Protein AF-A0A9Q8USK1-F1 (afdb_monomer_lite)

Radius of gyration: 19.92 Å; chains: 1; bounding box: 50×36×54 Å

Organism: Passalora fulva (NCBI:txid5499)

pLDDT: mean 85.97, std 14.56, range [31.08, 97.69]

Secondary structure (DSSP, 8-state):
-HHHHHHHHHTT-HHHHHHHTTSPP-GGGS-TTSS-TTHHHHHHHHHHHHHHHHHTTTS--HHHHHHHHHHHHHHHHS-TTSGGGG---HHHHHHHHHHHTTS--TTS-HHHHHHHHHHHHHHHHH-GGGTTHHHHHHHHHHHTT-SS----HHHHHHHHHHHHTTPPPPSSHHHHHHHHHHHHHHHHHHHHTT-HHHHHHHHHHHHHHHSSPPPPGGGS-SS--

Sequence (225 aa):
MSALCYFAIAEDLEDFILKWMTVEIDASSAASNERQPHQWRGALLRELMIAQAFHAGGRSLDIALNTLFRASDLREQSSSSSSARHLSLFPAVVQLSNLLKTGNWFRTDPRLFERLQSMNISEMEKRKEQKGLDAAWSIASLALYHPKQPDAKLAVKYLQERERQRGSAPSAKLARNAYKTFLLRTRAVAATNNEHENAAWVIQEYERLFGESIPPRNRLAIAVR

Structure (mmCIF, N/CA/C/O backbone):
data_AF-A0A9Q8USK1-F1
#
_entry.id   AF-A0A9Q8USK1-F1
#
loop_
_atom_site.group_PDB
_atom_site.id
_atom_site.type_symbol
_atom_site.label_atom_id
_atom_site.label_alt_id
_atom_site.label_comp_id
_atom_site.label_asym_id
_atom_site.label_entity_id
_atom_site.label_seq_id
_atom_site.pdbx_PDB_ins_code
_atom_site.Cartn_x
_atom_site.Cartn_y
_atom_site.Cartn_z
_atom_site.occupancy
_atom_site.B_iso_or_equiv
_atom_site.auth_seq_id
_atom_site.auth_comp_id
_atom_site.auth_asym_id
_atom_site.auth_atom_id
_atom_site.pdbx_PDB_model_num
ATOM 1 N N . MET A 1 1 ? -0.315 2.084 -22.524 1.00 62.69 1 MET A N 1
ATOM 2 C CA . MET A 1 1 ? 0.791 1.382 -21.833 1.00 62.69 1 MET A CA 1
ATOM 3 C C . MET A 1 1 ? 0.315 0.146 -21.078 1.00 62.69 1 MET A C 1
ATOM 5 O O . MET A 1 1 ? 0.950 -0.881 -21.232 1.00 62.69 1 MET A O 1
ATOM 9 N N . SER A 1 2 ? -0.808 0.178 -20.353 1.00 76.06 2 SER A N 1
ATOM 10 C CA . SER A 1 2 ? -1.278 -0.974 -19.558 1.00 76.06 2 SER A CA 1
ATOM 11 C C . SER A 1 2 ? -1.480 -2.263 -20.375 1.00 76.06 2 SER A C 1
ATOM 13 O O . SER A 1 2 ? -1.064 -3.327 -19.932 1.00 76.06 2 SER A O 1
ATOM 15 N N . ALA A 1 3 ? -2.018 -2.172 -21.600 1.00 86.50 3 ALA A N 1
ATOM 16 C CA . ALA A 1 3 ? -2.139 -3.326 -22.503 1.00 86.50 3 ALA A CA 1
ATOM 17 C C . ALA A 1 3 ? -0.773 -3.907 -22.918 1.00 86.50 3 ALA A C 1
ATOM 19 O O . ALA A 1 3 ? -0.609 -5.119 -22.934 1.00 86.50 3 ALA A O 1
ATOM 20 N N . LEU A 1 4 ? 0.223 -3.053 -23.185 1.00 88.50 4 LEU A N 1
ATOM 21 C CA . LEU A 1 4 ? 1.584 -3.486 -23.523 1.00 88.50 4 LEU A CA 1
ATOM 22 C C . LEU A 1 4 ? 2.230 -4.243 -22.357 1.00 88.50 4 LEU A C 1
ATOM 24 O O . LEU A 1 4 ? 2.788 -5.311 -22.568 1.00 88.50 4 LEU A O 1
ATOM 28 N N . CYS A 1 5 ? 2.124 -3.719 -21.131 1.00 91.12 5 CYS A N 1
ATOM 29 C CA . CYS A 1 5 ? 2.632 -4.405 -19.941 1.00 91.12 5 CYS A CA 1
ATOM 30 C C . CYS A 1 5 ? 1.918 -5.738 -19.705 1.00 91.12 5 CYS A C 1
ATOM 32 O O . CYS A 1 5 ? 2.566 -6.714 -19.351 1.00 91.12 5 CYS A O 1
ATOM 34 N N . TYR A 1 6 ? 0.602 -5.788 -19.930 1.00 91.56 6 TYR A N 1
ATOM 35 C CA . TYR A 1 6 ? -0.167 -7.023 -19.809 1.00 91.56 6 TYR A CA 1
ATOM 36 C C . TYR A 1 6 ? 0.293 -8.089 -20.810 1.00 91.56 6 TYR A C 1
ATOM 38 O O . TYR A 1 6 ? 0.574 -9.210 -20.398 1.00 91.56 6 TYR A O 1
ATOM 46 N N . PHE A 1 7 ? 0.432 -7.740 -22.094 1.00 92.69 7 PHE A N 1
ATOM 47 C CA . PHE A 1 7 ? 0.955 -8.670 -23.100 1.00 92.69 7 PHE A CA 1
ATOM 48 C C . PHE A 1 7 ? 2.391 -9.085 -22.796 1.00 92.69 7 PHE A C 1
ATOM 50 O O . PHE A 1 7 ? 2.708 -10.260 -22.872 1.00 92.69 7 PHE A O 1
ATOM 57 N N . ALA A 1 8 ? 3.249 -8.156 -22.376 1.00 92.50 8 ALA A N 1
ATOM 58 C CA . ALA A 1 8 ? 4.615 -8.503 -22.015 1.00 92.50 8 ALA A CA 1
ATOM 59 C C . ALA A 1 8 ? 4.689 -9.486 -20.840 1.00 92.50 8 ALA A C 1
ATOM 61 O O . ALA A 1 8 ? 5.559 -10.339 -20.841 1.00 92.50 8 ALA A O 1
ATOM 62 N N . ILE A 1 9 ? 3.787 -9.405 -19.859 1.00 93.12 9 ILE A N 1
ATOM 63 C CA . ILE A 1 9 ? 3.712 -10.415 -18.792 1.00 93.12 9 ILE A CA 1
ATOM 64 C C . ILE A 1 9 ? 3.193 -11.744 -19.342 1.00 93.12 9 ILE A C 1
ATOM 66 O O . ILE A 1 9 ? 3.735 -12.784 -18.998 1.00 93.12 9 ILE A O 1
ATOM 70 N N . ALA A 1 10 ? 2.166 -11.716 -20.194 1.00 92.19 10 ALA A N 1
ATOM 71 C CA . ALA A 1 10 ? 1.600 -12.927 -20.789 1.00 92.19 10 ALA A CA 1
ATOM 72 C C . ALA A 1 10 ? 2.598 -13.689 -21.685 1.00 92.19 10 ALA A C 1
ATOM 74 O O . ALA A 1 10 ? 2.473 -14.899 -21.823 1.00 92.19 10 ALA A O 1
ATOM 75 N N . GLU A 1 11 ? 3.571 -12.982 -22.261 1.00 94.38 11 GLU A N 1
ATOM 76 C CA . GLU A 1 11 ? 4.618 -13.515 -23.143 1.00 94.38 11 GLU A CA 1
ATOM 77 C C . GLU A 1 11 ? 5.983 -13.677 -22.430 1.00 94.38 11 GLU A C 1
ATOM 79 O O . GLU A 1 11 ? 7.008 -13.823 -23.093 1.00 94.38 11 GLU A O 1
ATOM 84 N N . ASP A 1 12 ? 6.038 -13.591 -21.093 1.00 92.88 12 ASP A N 1
ATOM 85 C CA . ASP A 1 12 ? 7.273 -13.700 -20.288 1.00 92.88 12 ASP A CA 1
ATOM 86 C C . ASP A 1 12 ? 8.388 -12.683 -20.656 1.00 92.88 12 ASP A C 1
ATOM 88 O O . ASP A 1 12 ? 9.586 -12.904 -20.465 1.00 92.88 12 ASP A O 1
ATOM 92 N N . LEU A 1 13 ? 8.000 -11.501 -21.143 1.00 93.75 13 LEU A N 1
ATOM 93 C CA . LEU A 1 13 ? 8.868 -10.382 -21.539 1.00 93.75 13 LEU A CA 1
ATOM 94 C C . LEU A 1 13 ? 9.038 -9.308 -20.444 1.00 93.75 13 LEU A C 1
ATOM 96 O O . LEU A 1 13 ? 9.489 -8.193 -20.722 1.00 93.75 13 LEU A O 1
ATOM 100 N N . GLU A 1 14 ? 8.701 -9.601 -19.187 1.00 91.69 14 GLU A N 1
ATOM 101 C CA . GLU A 1 14 ? 8.871 -8.665 -18.061 1.00 91.69 14 GLU A CA 1
ATOM 102 C C . GLU A 1 14 ? 10.320 -8.168 -17.937 1.00 91.69 14 GLU A C 1
ATOM 104 O O . GLU A 1 14 ? 10.577 -6.968 -17.806 1.00 91.69 14 GLU A O 1
ATOM 109 N N . ASP A 1 15 ? 11.278 -9.088 -18.034 1.00 90.12 15 ASP A N 1
ATOM 110 C CA . ASP A 1 15 ? 12.705 -8.786 -17.933 1.00 90.12 15 ASP A CA 1
ATOM 111 C C . ASP A 1 15 ? 13.175 -7.851 -19.044 1.00 90.12 15 ASP A C 1
ATOM 113 O O . ASP A 1 15 ? 14.055 -7.012 -18.830 1.00 90.12 15 ASP A O 1
ATOM 117 N N . PHE A 1 16 ? 12.572 -7.967 -20.228 1.00 90.75 16 PHE A N 1
ATOM 118 C CA . PHE A 1 16 ? 12.827 -7.052 -21.330 1.00 90.75 16 PHE A CA 1
ATOM 119 C C . PHE A 1 16 ? 12.342 -5.640 -20.988 1.00 90.75 16 PHE A C 1
ATOM 121 O O . PHE A 1 16 ? 13.091 -4.683 -21.178 1.00 90.75 16 PHE A O 1
ATOM 128 N N . ILE A 1 17 ? 11.146 -5.495 -20.403 1.00 91.06 17 ILE A N 1
ATOM 129 C CA . ILE A 1 17 ? 10.633 -4.193 -19.947 1.00 91.06 17 ILE A CA 1
ATOM 130 C C . ILE A 1 17 ? 11.539 -3.585 -18.869 1.00 91.06 17 ILE A C 1
ATOM 132 O O . ILE A 1 17 ? 11.860 -2.396 -18.942 1.00 91.06 17 ILE A O 1
ATOM 136 N N . LEU A 1 18 ? 11.979 -4.381 -17.888 1.00 89.88 18 LEU A N 1
ATOM 137 C CA . LEU A 1 18 ? 12.894 -3.913 -16.840 1.00 89.88 18 LEU A CA 1
ATOM 138 C C . LEU A 1 18 ? 14.211 -3.391 -17.424 1.00 89.88 18 LEU A C 1
ATOM 140 O O . LEU A 1 18 ? 14.634 -2.288 -17.082 1.00 89.88 18 LEU A O 1
ATOM 144 N N . LYS A 1 19 ? 14.827 -4.145 -18.343 1.00 87.25 19 LYS A N 1
ATOM 145 C CA . LYS A 1 19 ? 16.048 -3.723 -19.050 1.00 87.25 19 LYS A CA 1
ATOM 146 C C . LYS A 1 19 ? 15.807 -2.484 -19.906 1.00 87.25 19 LYS A C 1
ATOM 148 O O . LYS A 1 19 ? 16.643 -1.590 -19.960 1.00 87.25 19 LYS A O 1
ATOM 153 N N . TRP A 1 20 ? 14.652 -2.383 -20.555 1.00 85.62 20 TRP A N 1
ATOM 154 C CA . TRP A 1 20 ? 14.334 -1.225 -21.384 1.00 85.62 20 TRP A CA 1
ATOM 155 C C . TRP A 1 20 ? 14.235 0.070 -20.565 1.00 85.62 20 TRP A C 1
ATOM 157 O O . TRP A 1 20 ? 14.667 1.128 -21.020 1.00 85.62 20 TRP A O 1
ATOM 167 N N . MET A 1 21 ? 13.778 -0.008 -19.310 1.00 85.94 21 MET A N 1
ATOM 168 C CA . MET A 1 21 ? 13.780 1.142 -18.396 1.00 85.94 21 MET A CA 1
ATOM 169 C C . MET A 1 21 ? 15.187 1.636 -18.030 1.00 85.94 21 MET A C 1
ATOM 171 O O . MET A 1 21 ? 15.322 2.788 -17.614 1.00 85.94 21 MET A O 1
ATOM 175 N N . THR A 1 22 ? 16.236 0.829 -18.205 1.00 82.38 22 THR A N 1
ATOM 176 C CA . THR A 1 22 ? 17.622 1.238 -17.926 1.00 82.38 22 THR A CA 1
ATOM 177 C C . THR A 1 22 ? 18.348 1.806 -19.144 1.00 82.38 22 THR A C 1
ATOM 179 O O . THR A 1 22 ? 19.424 2.374 -18.982 1.00 82.38 22 THR A O 1
ATOM 182 N N . VAL A 1 23 ? 17.775 1.689 -20.348 1.00 82.19 23 VAL A N 1
ATOM 183 C CA . VAL A 1 23 ? 18.388 2.181 -21.593 1.00 82.19 23 VAL A CA 1
ATOM 184 C C . VAL A 1 23 ? 18.521 3.702 -21.557 1.00 82.19 23 VAL A C 1
ATOM 186 O O . VAL A 1 23 ? 17.589 4.408 -21.160 1.00 82.19 23 VAL A O 1
ATOM 189 N N . GLU A 1 24 ? 19.681 4.212 -21.968 1.00 75.44 24 GLU A N 1
ATOM 190 C CA . GLU A 1 24 ? 19.911 5.645 -22.134 1.00 75.44 24 GLU A CA 1
ATOM 191 C C . GLU A 1 24 ? 19.195 6.143 -23.388 1.00 75.44 24 GLU A C 1
ATOM 193 O O . GLU A 1 24 ? 19.310 5.557 -24.461 1.00 75.44 24 GLU A O 1
ATOM 198 N N . ILE A 1 25 ? 18.413 7.211 -23.236 1.00 71.25 25 ILE A N 1
ATOM 199 C CA . ILE A 1 25 ? 17.792 7.889 -24.373 1.00 71.25 25 ILE A CA 1
ATOM 200 C C . ILE A 1 25 ? 18.627 9.132 -24.618 1.00 71.25 25 ILE A C 1
ATOM 202 O O . ILE A 1 25 ? 18.777 9.949 -23.708 1.00 71.25 25 ILE A O 1
ATOM 206 N N . ASP A 1 26 ? 19.161 9.258 -25.829 1.00 66.31 26 ASP A N 1
ATOM 207 C CA . ASP A 1 26 ? 19.914 10.435 -26.230 1.00 66.31 26 ASP A CA 1
ATOM 208 C C . ASP A 1 26 ? 18.995 11.668 -26.238 1.00 66.31 26 ASP A C 1
ATOM 210 O O . ASP A 1 26 ? 18.153 11.863 -27.121 1.00 66.31 26 ASP A O 1
ATOM 214 N N . ALA A 1 27 ? 19.146 12.490 -25.199 1.00 59.69 27 ALA A N 1
ATOM 215 C CA . ALA A 1 27 ? 18.362 13.697 -24.986 1.00 59.69 27 ALA A CA 1
ATOM 216 C C . ALA A 1 27 ? 18.714 14.820 -25.975 1.00 59.69 27 ALA A C 1
ATOM 218 O O . ALA A 1 27 ? 18.005 15.823 -26.008 1.00 59.69 27 ALA A O 1
ATOM 219 N N . SER A 1 28 ? 19.752 14.657 -26.809 1.00 58.56 28 SER A N 1
ATOM 220 C CA . SER A 1 28 ? 20.096 15.621 -27.864 1.00 58.56 28 SER A CA 1
ATOM 221 C C . SER A 1 28 ? 19.002 15.770 -28.934 1.00 58.56 28 SER A C 1
ATOM 223 O O . SER A 1 28 ? 18.964 16.774 -29.641 1.00 58.56 28 SER A O 1
ATOM 225 N N . SER A 1 29 ? 18.070 14.812 -29.007 1.00 54.28 29 SER A N 1
ATOM 226 C CA . SER A 1 29 ? 16.915 14.818 -29.915 1.00 54.28 29 SER A CA 1
ATOM 227 C C . SER A 1 29 ? 15.608 15.337 -29.288 1.00 54.28 29 SER A C 1
ATOM 229 O O . SER A 1 29 ? 14.636 15.575 -30.008 1.00 54.28 29 SER A O 1
ATOM 231 N N . ALA A 1 30 ? 15.561 15.541 -27.965 1.00 56.34 30 ALA A N 1
ATOM 232 C CA . ALA A 1 30 ? 14.357 15.975 -27.261 1.00 56.34 30 ALA A CA 1
ATOM 233 C C . ALA A 1 30 ? 14.281 17.509 -27.231 1.00 56.34 30 ALA A C 1
ATOM 235 O O . ALA A 1 30 ? 15.014 18.179 -26.502 1.00 56.34 30 ALA A O 1
ATOM 236 N N . ALA A 1 31 ? 13.393 18.072 -28.053 1.00 52.41 31 ALA A N 1
ATOM 237 C CA . ALA A 1 31 ? 13.140 19.506 -28.120 1.00 52.41 31 ALA A CA 1
ATOM 238 C C . ALA A 1 31 ? 12.842 20.103 -26.728 1.00 52.41 31 ALA A C 1
ATOM 240 O O . ALA A 1 31 ? 12.169 19.504 -25.888 1.00 52.41 31 ALA A O 1
ATOM 241 N N . SER A 1 32 ? 13.339 21.320 -26.515 1.00 52.12 32 SER A N 1
ATOM 242 C CA . SER A 1 32 ? 13.565 22.042 -25.251 1.00 52.12 32 SER A CA 1
ATOM 243 C C . SER A 1 32 ? 12.371 22.300 -24.310 1.00 52.12 32 SER A C 1
ATOM 245 O O . SER A 1 32 ? 12.526 23.050 -23.350 1.00 52.12 32 SER A O 1
ATOM 247 N N . ASN A 1 33 ? 11.203 21.685 -24.518 1.00 50.72 33 ASN A N 1
ATOM 248 C CA . ASN A 1 33 ? 9.991 21.923 -23.722 1.00 50.72 33 ASN A CA 1
ATOM 249 C C . ASN A 1 33 ? 9.385 20.674 -23.060 1.00 50.72 33 ASN A C 1
ATOM 251 O O . ASN A 1 33 ? 8.368 20.786 -22.369 1.00 50.72 33 ASN A O 1
ATOM 255 N N . GLU A 1 34 ? 9.972 19.487 -23.224 1.00 53.31 34 GLU A N 1
ATOM 256 C CA . GLU A 1 34 ? 9.402 18.276 -22.631 1.00 53.31 34 GLU A CA 1
ATOM 257 C C . GLU A 1 34 ? 9.858 18.062 -21.183 1.00 53.31 34 GLU A C 1
ATOM 259 O O . GLU A 1 34 ? 11.044 18.053 -20.847 1.00 53.31 34 GLU A O 1
ATOM 264 N N . ARG A 1 35 ? 8.866 17.882 -20.299 1.00 54.59 35 ARG A N 1
ATOM 265 C CA . ARG A 1 35 ? 9.035 17.410 -18.918 1.00 54.59 35 ARG A CA 1
ATOM 266 C C . ARG A 1 35 ? 10.054 1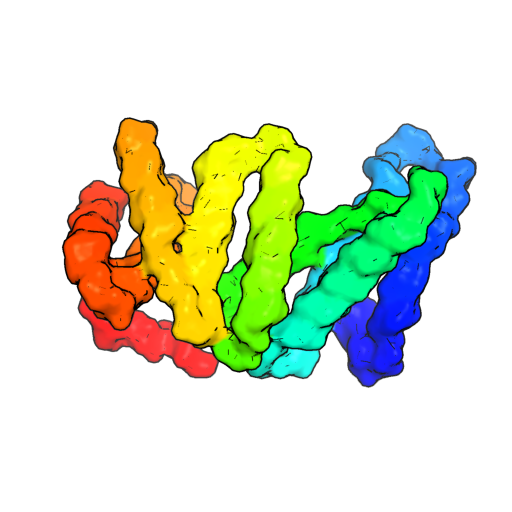6.271 -18.905 1.00 54.59 35 ARG A C 1
ATOM 268 O O . ARG A 1 35 ? 9.889 15.333 -19.671 1.00 54.59 35 ARG A O 1
ATOM 275 N N . GLN A 1 36 ? 11.061 16.377 -18.033 1.00 60.34 36 GLN A N 1
ATOM 276 C CA . GLN A 1 36 ? 12.231 15.492 -17.916 1.00 60.34 36 GLN A CA 1
ATOM 277 C C . GLN A 1 36 ? 12.106 14.143 -18.667 1.00 60.34 36 GLN A C 1
ATOM 279 O O . GLN A 1 36 ? 11.233 13.347 -18.298 1.00 60.34 36 GLN A O 1
ATOM 284 N N . PRO A 1 37 ? 13.017 13.814 -19.607 1.00 61.53 37 PRO A N 1
ATOM 285 C CA . PRO A 1 37 ? 12.918 12.673 -20.540 1.00 61.53 37 PRO A CA 1
ATOM 286 C C . PRO A 1 37 ? 12.873 11.280 -19.878 1.00 61.53 37 PRO A C 1
ATOM 288 O O . PRO A 1 37 ? 12.821 10.244 -20.545 1.00 61.53 37 PRO A O 1
ATOM 291 N N . HIS A 1 38 ? 12.871 11.226 -18.546 1.00 72.44 38 HIS A N 1
ATOM 292 C CA . HIS A 1 38 ? 12.868 10.013 -17.746 1.00 72.44 38 HIS A CA 1
ATOM 293 C C . HIS A 1 38 ? 11.580 9.772 -16.941 1.00 72.44 38 HIS A C 1
ATOM 295 O O . HIS A 1 38 ? 11.442 8.696 -16.359 1.00 72.44 38 HIS A O 1
ATOM 301 N N . GLN A 1 39 ? 10.601 10.691 -16.946 1.00 77.31 39 GLN A N 1
ATOM 302 C CA . GLN A 1 39 ? 9.358 10.535 -16.164 1.00 77.31 39 GLN A CA 1
ATOM 303 C C . GLN A 1 39 ? 8.523 9.311 -16.568 1.00 77.31 39 GLN A C 1
ATOM 305 O O . GLN A 1 39 ? 7.889 8.684 -15.714 1.00 77.31 39 GLN A O 1
ATOM 310 N N . TRP A 1 40 ? 8.549 8.935 -17.849 1.00 85.56 40 TRP A N 1
ATOM 311 C CA . TRP A 1 40 ? 7.803 7.783 -18.360 1.00 85.56 40 TRP A CA 1
ATOM 312 C C . TRP A 1 40 ? 8.229 6.462 -17.706 1.00 85.56 40 TRP A C 1
ATOM 314 O O . TRP A 1 40 ? 7.395 5.572 -17.576 1.00 85.56 40 TRP A O 1
ATOM 324 N N . ARG A 1 41 ? 9.478 6.339 -17.226 1.00 89.50 41 ARG A N 1
ATOM 325 C CA . ARG A 1 41 ? 9.997 5.103 -16.612 1.00 89.50 41 ARG A CA 1
ATOM 326 C C . ARG A 1 41 ? 9.239 4.736 -15.337 1.00 89.50 41 ARG A C 1
ATOM 328 O O . ARG A 1 41 ? 8.826 3.596 -15.166 1.00 89.50 41 ARG A O 1
ATOM 335 N N . GLY A 1 42 ? 8.985 5.716 -14.467 1.00 90.62 42 GLY A N 1
ATOM 336 C CA . GLY A 1 42 ? 8.209 5.490 -13.242 1.00 90.62 42 GLY A CA 1
ATOM 337 C C . GLY A 1 42 ? 6.739 5.163 -13.526 1.00 90.62 42 GLY A C 1
ATOM 338 O O . GLY A 1 42 ? 6.140 4.340 -12.832 1.00 90.62 42 GLY A O 1
ATOM 339 N N . ALA A 1 43 ? 6.160 5.769 -14.569 1.00 91.19 43 ALA A N 1
ATOM 340 C CA . ALA A 1 43 ? 4.813 5.430 -15.024 1.00 91.19 43 ALA A CA 1
ATOM 341 C C . ALA A 1 43 ? 4.760 4.010 -15.606 1.00 91.19 43 ALA A C 1
ATOM 343 O O . ALA A 1 43 ? 3.859 3.255 -15.257 1.00 91.19 43 ALA A O 1
ATOM 344 N N . LEU A 1 44 ? 5.741 3.621 -16.423 1.00 92.75 44 LEU A N 1
ATOM 345 C CA . LEU A 1 44 ? 5.832 2.281 -16.994 1.00 92.75 44 LEU A CA 1
ATOM 346 C C . LEU A 1 44 ? 5.986 1.214 -15.909 1.00 92.75 44 LEU A C 1
ATOM 348 O O . LEU A 1 44 ? 5.254 0.229 -15.930 1.00 92.75 44 LEU A O 1
ATOM 352 N N . LEU A 1 45 ? 6.862 1.437 -14.922 1.00 94.75 45 LEU A N 1
ATOM 353 C CA . LEU A 1 45 ? 7.006 0.532 -13.783 1.00 94.75 45 LEU A CA 1
ATOM 354 C C . LEU A 1 45 ? 5.678 0.374 -13.032 1.00 94.75 45 LEU A C 1
ATOM 356 O O . LEU A 1 45 ? 5.286 -0.742 -12.706 1.00 94.75 45 LEU A O 1
ATOM 360 N N . ARG A 1 46 ? 4.944 1.471 -12.798 1.00 95.50 46 ARG A N 1
ATOM 361 C CA . ARG A 1 46 ? 3.608 1.412 -12.188 1.00 95.50 46 ARG A CA 1
ATOM 362 C C . ARG A 1 46 ? 2.638 0.565 -13.015 1.00 95.50 46 ARG A C 1
ATOM 364 O O . ARG A 1 46 ? 1.937 -0.262 -12.440 1.00 95.50 46 ARG A O 1
ATOM 371 N N . GLU A 1 47 ? 2.580 0.769 -14.330 1.00 95.44 47 GLU A N 1
ATOM 372 C CA . GLU A 1 47 ? 1.706 -0.017 -15.213 1.00 95.44 47 GLU A CA 1
ATOM 373 C C . GLU A 1 47 ? 2.090 -1.503 -15.227 1.00 95.44 47 GLU A C 1
ATOM 375 O O . GLU A 1 47 ? 1.203 -2.356 -15.236 1.00 95.44 47 GLU A O 1
ATOM 380 N N . LEU A 1 48 ? 3.386 -1.821 -15.143 1.00 95.50 48 LEU A N 1
ATOM 381 C CA . LEU A 1 48 ? 3.870 -3.192 -15.000 1.00 95.50 48 LEU A CA 1
ATOM 382 C C . LEU A 1 48 ? 3.359 -3.834 -13.701 1.00 95.50 48 LEU A C 1
ATOM 384 O O . LEU A 1 48 ? 2.811 -4.932 -13.749 1.00 95.50 48 LEU A O 1
ATOM 388 N N . MET A 1 49 ? 3.427 -3.122 -12.566 1.00 95.56 49 MET A N 1
ATOM 389 C CA . MET A 1 49 ? 2.901 -3.624 -11.284 1.00 95.56 49 MET A CA 1
ATOM 390 C C . MET A 1 49 ? 1.396 -3.897 -11.346 1.00 95.56 49 MET A C 1
ATOM 392 O O . MET A 1 49 ? 0.912 -4.892 -10.808 1.00 95.56 49 MET A O 1
ATOM 396 N N . ILE A 1 50 ? 0.643 -3.000 -11.993 1.00 94.06 50 ILE A N 1
ATOM 397 C CA . ILE A 1 50 ? -0.805 -3.149 -12.178 1.00 94.06 50 ILE A CA 1
ATOM 398 C C . ILE A 1 50 ? -1.091 -4.400 -13.005 1.00 94.06 50 ILE A C 1
ATOM 400 O O . ILE A 1 50 ? -1.922 -5.218 -12.616 1.00 94.06 50 ILE A O 1
ATOM 404 N N . ALA A 1 51 ? -0.391 -4.561 -14.125 1.00 94.50 51 ALA A N 1
ATOM 405 C CA . ALA A 1 51 ? -0.592 -5.685 -15.019 1.00 94.50 51 ALA A CA 1
ATOM 406 C C . ALA A 1 51 ? -0.245 -7.027 -14.345 1.00 94.50 51 ALA A C 1
ATOM 408 O O . ALA A 1 51 ? -1.007 -7.981 -14.488 1.00 94.50 51 ALA A O 1
ATOM 409 N N . GLN A 1 52 ? 0.814 -7.087 -13.527 1.00 93.94 52 GLN A N 1
ATOM 410 C CA . GLN A 1 52 ? 1.161 -8.291 -12.756 1.00 93.94 52 GLN A CA 1
ATOM 411 C C . GLN A 1 52 ? 0.104 -8.623 -11.706 1.00 93.94 52 GLN A C 1
ATOM 413 O O . GLN A 1 52 ? -0.273 -9.784 -11.558 1.00 93.94 52 GLN A O 1
ATOM 418 N N . ALA A 1 53 ? -0.419 -7.613 -11.006 1.00 92.00 53 ALA A N 1
ATOM 419 C CA . ALA A 1 53 ? -1.510 -7.813 -10.061 1.00 92.00 53 ALA A CA 1
ATOM 420 C C . ALA A 1 53 ? -2.754 -8.389 -10.764 1.00 92.00 53 ALA A C 1
ATOM 422 O O . ALA A 1 53 ? -3.326 -9.374 -10.296 1.00 92.00 53 ALA A O 1
ATOM 423 N N . PHE A 1 54 ? -3.146 -7.831 -11.916 1.00 90.31 54 PHE A N 1
ATOM 424 C CA . PHE A 1 54 ? -4.262 -8.363 -12.706 1.00 90.31 54 PHE A CA 1
ATOM 425 C C . PHE A 1 54 ? -4.012 -9.800 -13.174 1.00 90.31 54 PHE A C 1
ATOM 427 O O . PHE A 1 54 ? -4.894 -10.643 -13.020 1.00 90.31 54 PHE A O 1
ATOM 434 N N . HIS A 1 55 ? -2.812 -10.095 -13.678 1.00 88.81 55 HIS A N 1
ATOM 435 C CA . HIS A 1 55 ? -2.438 -11.437 -14.123 1.00 88.81 55 HIS A CA 1
ATOM 436 C C . HIS A 1 55 ? -2.463 -12.464 -12.974 1.00 88.81 55 HIS A C 1
ATOM 438 O O . HIS A 1 55 ? -2.931 -13.585 -13.152 1.00 88.81 55 HIS A O 1
ATOM 444 N N . ALA A 1 56 ? -2.066 -12.068 -11.759 1.00 85.44 56 ALA A N 1
ATOM 445 C CA . ALA A 1 56 ? -2.112 -12.913 -10.561 1.00 85.44 56 ALA A CA 1
ATOM 446 C C . ALA A 1 56 ? -3.538 -13.197 -10.033 1.00 85.44 56 ALA A C 1
ATOM 448 O O . ALA A 1 56 ? -3.705 -13.955 -9.068 1.00 85.44 56 ALA A O 1
ATOM 449 N N . GLY A 1 57 ? -4.575 -12.585 -10.618 1.00 81.62 57 GLY A N 1
ATOM 450 C CA . GLY A 1 57 ? -5.975 -12.895 -10.325 1.00 81.62 57 GLY A CA 1
ATOM 451 C C . GLY A 1 57 ? -6.390 -12.639 -8.874 1.00 81.62 57 GLY A C 1
ATOM 452 O O . GLY A 1 57 ? -7.190 -13.393 -8.323 1.00 81.62 57 GLY A O 1
ATOM 453 N N . GLY A 1 58 ? -5.820 -11.623 -8.219 1.00 76.50 58 GLY A N 1
ATOM 454 C CA . GLY A 1 58 ? -6.244 -11.237 -6.868 1.00 76.50 58 GLY A CA 1
ATOM 455 C C . GLY A 1 58 ? -5.678 -12.084 -5.725 1.00 76.50 58 GLY A C 1
ATOM 456 O O . GLY A 1 58 ? -6.110 -11.902 -4.595 1.00 76.50 58 GLY A O 1
ATOM 457 N N . ARG A 1 59 ? -4.755 -13.027 -5.973 1.00 82.62 59 ARG A N 1
ATOM 458 C CA . ARG A 1 59 ? -4.316 -13.984 -4.934 1.00 82.62 59 ARG A CA 1
ATOM 459 C C . ARG A 1 59 ? -3.135 -13.499 -4.099 1.00 82.62 59 ARG A C 1
ATOM 461 O O . ARG A 1 59 ? -3.156 -13.653 -2.882 1.00 82.62 59 ARG A O 1
ATOM 468 N N . SER A 1 60 ? -2.108 -12.957 -4.743 1.00 92.56 60 SER A N 1
ATOM 469 C CA . SER A 1 60 ? -0.876 -12.479 -4.107 1.00 92.56 60 SER A CA 1
ATOM 470 C C . SER A 1 60 ? -0.237 -11.379 -4.959 1.00 92.56 60 SER A C 1
ATOM 472 O O . SER A 1 60 ? -0.413 -11.375 -6.177 1.00 92.56 60 SER A O 1
ATOM 474 N N . LEU A 1 61 ? 0.492 -10.456 -4.325 1.00 95.62 61 LEU A N 1
ATOM 475 C CA . LEU A 1 61 ? 1.301 -9.434 -5.001 1.00 95.62 61 LEU A CA 1
ATOM 476 C C . LEU A 1 61 ? 2.796 -9.774 -5.041 1.00 95.62 61 LEU A C 1
ATOM 478 O O . LEU A 1 61 ? 3.589 -8.922 -5.432 1.00 95.62 61 LEU A O 1
ATOM 482 N N . ASP A 1 62 ? 3.198 -10.991 -4.663 1.00 96.56 62 ASP A N 1
ATOM 483 C CA . ASP A 1 62 ? 4.616 -11.353 -4.512 1.00 96.56 62 ASP A CA 1
ATOM 484 C C . ASP A 1 62 ? 5.434 -11.118 -5.784 1.00 96.56 62 ASP A C 1
ATOM 486 O O . ASP A 1 62 ? 6.532 -10.571 -5.712 1.00 96.56 62 ASP A O 1
ATOM 490 N N . ILE A 1 63 ? 4.891 -11.480 -6.952 1.00 94.94 63 ILE A N 1
ATOM 491 C CA . ILE A 1 63 ? 5.555 -11.261 -8.246 1.00 94.94 63 ILE A CA 1
ATOM 492 C C . ILE A 1 63 ? 5.803 -9.764 -8.447 1.00 94.94 63 ILE A C 1
ATOM 494 O O . ILE A 1 63 ? 6.942 -9.352 -8.640 1.00 94.94 63 ILE A O 1
ATOM 498 N N . ALA A 1 64 ? 4.766 -8.938 -8.284 1.00 96.12 64 ALA A N 1
ATOM 499 C CA . ALA A 1 64 ? 4.894 -7.497 -8.459 1.00 96.12 64 ALA A CA 1
ATOM 500 C C . ALA A 1 64 ? 5.850 -6.847 -7.453 1.00 96.12 64 ALA A C 1
ATOM 502 O O . ALA A 1 64 ? 6.646 -5.980 -7.807 1.00 96.12 64 ALA A O 1
ATOM 503 N N . LEU A 1 65 ? 5.835 -7.299 -6.201 1.00 97.31 65 LEU A N 1
ATOM 504 C CA . LEU A 1 65 ? 6.762 -6.817 -5.182 1.00 97.31 65 LEU A CA 1
ATOM 505 C C . LEU A 1 65 ? 8.207 -7.181 -5.522 1.00 97.31 65 LEU A C 1
ATOM 507 O O . LEU A 1 65 ? 9.079 -6.316 -5.466 1.00 97.31 65 LEU A O 1
ATOM 511 N N . ASN A 1 66 ? 8.462 -8.421 -5.937 1.00 97.12 66 ASN A N 1
ATOM 512 C CA . ASN A 1 66 ? 9.790 -8.842 -6.373 1.00 97.12 66 ASN A CA 1
ATOM 513 C C . ASN A 1 66 ? 10.273 -8.030 -7.579 1.00 97.12 66 ASN A C 1
ATOM 515 O O . ASN A 1 66 ? 11.418 -7.585 -7.586 1.00 97.12 66 ASN A O 1
ATOM 519 N N . THR A 1 67 ? 9.413 -7.752 -8.556 1.00 95.75 67 THR A N 1
ATOM 520 C CA . THR A 1 67 ? 9.749 -6.911 -9.714 1.00 95.75 67 THR A CA 1
ATOM 521 C C . THR A 1 67 ? 10.059 -5.470 -9.319 1.00 95.75 67 THR A C 1
ATOM 523 O O . THR A 1 67 ? 11.045 -4.905 -9.796 1.00 95.75 67 THR A O 1
ATOM 526 N N . LEU A 1 68 ? 9.287 -4.877 -8.400 1.00 96.62 68 LEU A N 1
ATOM 527 C CA . LEU A 1 68 ? 9.608 -3.568 -7.825 1.00 96.62 68 LEU A CA 1
ATOM 528 C C . LEU A 1 68 ? 10.987 -3.579 -7.151 1.00 96.62 68 LEU A C 1
ATOM 530 O O . LEU A 1 68 ? 11.769 -2.646 -7.333 1.00 96.62 68 LEU A O 1
ATOM 534 N N . PHE A 1 69 ? 11.295 -4.618 -6.375 1.00 96.50 69 PHE A N 1
ATOM 535 C CA . PHE A 1 69 ? 12.579 -4.719 -5.688 1.00 96.50 69 PHE A CA 1
ATOM 536 C C . PHE A 1 69 ? 13.739 -4.904 -6.661 1.00 96.50 69 PHE A C 1
ATOM 538 O O . PHE A 1 69 ? 14.726 -4.191 -6.533 1.00 96.50 69 PHE A O 1
ATOM 545 N N . ARG A 1 70 ? 13.580 -5.726 -7.704 1.00 94.50 70 ARG A N 1
ATOM 546 C CA . ARG A 1 70 ? 14.551 -5.826 -8.805 1.00 94.50 70 ARG A CA 1
ATOM 547 C C . ARG A 1 70 ? 14.783 -4.472 -9.471 1.00 94.50 70 ARG A C 1
ATOM 549 O O . ARG A 1 70 ? 15.921 -4.103 -9.733 1.00 94.50 70 ARG A O 1
ATOM 556 N N . ALA A 1 71 ? 13.722 -3.700 -9.708 1.00 93.31 71 ALA A N 1
ATOM 557 C CA . ALA A 1 71 ? 13.833 -2.350 -10.251 1.00 93.31 71 ALA A CA 1
ATOM 558 C C . ALA A 1 71 ? 14.572 -1.386 -9.297 1.00 93.31 71 ALA A C 1
ATOM 560 O O . ALA A 1 71 ? 15.338 -0.536 -9.755 1.00 93.31 71 ALA A O 1
ATOM 561 N N . SER A 1 72 ? 14.385 -1.528 -7.978 1.00 93.38 72 SER A N 1
ATOM 562 C CA . SER A 1 72 ? 15.159 -0.784 -6.972 1.00 93.38 72 SER A CA 1
ATOM 563 C C . SER A 1 72 ? 16.634 -1.162 -6.994 1.00 93.38 72 SER A C 1
ATOM 565 O O . SER A 1 72 ? 17.481 -0.272 -7.032 1.00 93.38 72 SER A O 1
ATOM 567 N N . ASP A 1 73 ? 16.932 -2.459 -7.031 1.00 91.94 73 ASP A N 1
ATOM 568 C CA . ASP A 1 73 ? 18.298 -2.975 -7.051 1.00 91.94 73 ASP A CA 1
ATOM 569 C C . ASP A 1 73 ? 19.024 -2.505 -8.329 1.00 91.94 73 ASP A C 1
ATOM 571 O O . ASP A 1 73 ? 20.156 -2.029 -8.261 1.00 91.94 73 ASP A O 1
ATOM 575 N N . LEU A 1 74 ? 18.343 -2.511 -9.486 1.00 88.88 74 LEU A N 1
ATOM 576 C CA . LEU A 1 74 ? 18.861 -1.944 -10.739 1.00 88.88 74 LEU A CA 1
ATOM 577 C C . LEU A 1 74 ? 19.182 -0.451 -10.607 1.00 88.88 74 LEU A C 1
ATOM 579 O O . LEU A 1 74 ? 20.243 -0.013 -11.047 1.00 88.88 74 LEU A O 1
ATOM 583 N N . ARG A 1 75 ? 18.295 0.339 -9.987 1.00 89.06 75 ARG A N 1
ATOM 584 C CA . ARG A 1 75 ? 18.520 1.775 -9.742 1.00 89.06 75 ARG A CA 1
ATOM 585 C C . ARG A 1 75 ? 19.730 2.022 -8.836 1.00 89.06 75 ARG A C 1
ATOM 587 O O . ARG A 1 75 ? 20.419 3.020 -9.018 1.00 89.06 75 ARG A O 1
ATOM 594 N N . GLU A 1 76 ? 19.969 1.154 -7.857 1.00 87.12 76 GLU A N 1
ATOM 595 C CA . GLU A 1 76 ? 21.062 1.287 -6.884 1.00 87.12 76 GLU A CA 1
ATOM 596 C C . GLU A 1 76 ? 22.420 0.843 -7.441 1.00 87.12 76 GLU A C 1
ATOM 598 O O . GLU A 1 76 ? 23.432 1.475 -7.152 1.00 87.12 76 GLU A O 1
ATOM 603 N N . GLN A 1 77 ? 22.445 -0.195 -8.281 1.00 85.62 77 GLN A N 1
ATOM 604 C CA . GLN A 1 77 ? 23.659 -0.693 -8.949 1.00 85.62 77 GLN A CA 1
ATOM 605 C C . GLN A 1 77 ? 24.135 0.208 -10.098 1.00 85.62 77 GLN A C 1
ATOM 607 O O . GLN A 1 77 ? 25.239 0.060 -10.619 1.00 85.62 77 GLN A O 1
ATOM 612 N N . SER A 1 78 ? 23.281 1.132 -10.515 1.00 82.06 78 SER A N 1
ATOM 613 C CA . SER A 1 78 ? 23.491 2.013 -11.650 1.00 82.06 78 SER A CA 1
ATOM 614 C C . SER A 1 78 ? 24.487 3.130 -11.330 1.00 82.06 78 SER A C 1
ATOM 616 O O . SER A 1 78 ? 24.386 3.807 -10.305 1.00 82.06 78 SER A O 1
ATOM 618 N N . SER A 1 79 ? 25.465 3.340 -12.219 1.00 71.56 79 SER A N 1
ATOM 619 C CA . SER A 1 79 ? 26.488 4.379 -12.054 1.00 71.56 79 SER A CA 1
ATOM 620 C C . SER A 1 79 ? 25.861 5.776 -11.980 1.00 71.56 79 SER A C 1
ATOM 622 O O . SER A 1 79 ? 24.752 6.013 -12.469 1.00 71.56 79 SER A O 1
ATOM 624 N N . SER A 1 80 ? 26.584 6.731 -11.388 1.00 63.31 80 SER A N 1
ATOM 625 C CA . SER A 1 80 ? 26.093 8.094 -11.142 1.00 63.31 80 SER A CA 1
ATOM 626 C C . SER A 1 80 ? 25.625 8.838 -12.400 1.00 63.31 80 SER A C 1
ATOM 628 O O . SER A 1 80 ? 24.808 9.751 -12.252 1.00 63.31 80 SER A O 1
ATOM 630 N N . SER A 1 81 ? 26.109 8.436 -13.581 1.00 60.03 81 SER A N 1
ATOM 631 C CA . SER A 1 81 ? 25.796 8.989 -14.904 1.00 60.03 81 SER A CA 1
ATOM 632 C C . SER A 1 81 ? 24.700 8.240 -15.673 1.00 60.03 81 SER A C 1
ATOM 634 O O . SER A 1 81 ? 24.294 8.710 -16.728 1.00 60.03 81 SER A O 1
ATOM 636 N N . SER A 1 82 ? 24.226 7.093 -15.185 1.00 67.00 82 SER A N 1
ATOM 637 C CA . SER A 1 82 ? 23.314 6.234 -15.950 1.00 67.00 82 SER A CA 1
ATOM 638 C C . SER A 1 82 ? 21.839 6.635 -15.824 1.00 67.00 82 SER A C 1
ATOM 640 O O . SER A 1 82 ? 21.350 7.032 -14.759 1.00 67.00 82 SER A O 1
ATOM 642 N N . SER A 1 83 ? 21.082 6.453 -16.912 1.00 68.31 83 SER A N 1
ATOM 643 C CA . SER A 1 83 ? 19.643 6.775 -16.977 1.00 68.31 83 SER A CA 1
ATOM 644 C C . SER A 1 83 ? 18.777 6.024 -15.958 1.00 68.31 83 SER A C 1
ATOM 646 O O . SER A 1 83 ? 17.723 6.516 -15.550 1.00 68.31 83 SER A O 1
ATOM 648 N N . ALA A 1 84 ? 19.219 4.849 -15.511 1.00 69.38 84 ALA A N 1
ATOM 649 C CA . ALA A 1 84 ? 18.535 4.045 -14.504 1.00 69.38 84 ALA A CA 1
ATOM 650 C C . ALA A 1 84 ? 18.459 4.734 -13.128 1.00 69.38 84 ALA A C 1
ATOM 652 O O . ALA A 1 84 ? 17.509 4.505 -12.378 1.00 69.38 84 ALA A O 1
ATOM 653 N N . ARG A 1 85 ? 19.370 5.669 -12.823 1.00 73.25 85 ARG A N 1
ATOM 654 C CA . ARG A 1 85 ? 19.308 6.493 -11.605 1.00 73.25 85 ARG A CA 1
ATOM 655 C C . ARG A 1 85 ? 18.065 7.389 -11.554 1.00 73.25 85 ARG A C 1
ATOM 657 O O . ARG A 1 85 ? 17.591 7.731 -10.471 1.00 73.25 85 ARG A O 1
ATOM 664 N N . HIS A 1 86 ? 17.511 7.745 -12.714 1.00 79.06 86 HIS A N 1
ATOM 665 C CA . HIS A 1 86 ? 16.301 8.561 -12.832 1.00 79.06 86 HIS A CA 1
ATOM 666 C C . HIS A 1 86 ? 14.999 7.746 -12.746 1.00 79.06 86 HIS A C 1
ATOM 668 O O . HIS A 1 86 ? 13.909 8.308 -12.884 1.00 79.06 86 HIS A O 1
ATOM 674 N N . LEU A 1 87 ? 15.075 6.434 -12.493 1.00 87.12 87 LEU A N 1
ATOM 675 C CA . LEU A 1 87 ? 13.900 5.596 -12.280 1.00 87.12 87 LEU A CA 1
ATOM 676 C C . LEU A 1 87 ? 13.197 5.969 -10.964 1.00 87.12 87 LEU A C 1
ATOM 678 O O . LEU A 1 87 ? 13.653 5.652 -9.862 1.00 87.12 87 LEU A O 1
ATOM 682 N N . SER A 1 88 ? 12.046 6.633 -11.069 1.00 89.56 88 SER A N 1
ATOM 683 C CA . SER A 1 88 ? 11.202 6.913 -9.906 1.00 89.56 88 SER A CA 1
ATOM 684 C C . SER A 1 88 ? 10.414 5.665 -9.505 1.00 89.56 88 SER A C 1
ATOM 686 O O . SER A 1 88 ? 9.541 5.221 -10.248 1.00 89.56 88 SER A O 1
ATOM 688 N N . LEU A 1 89 ? 10.681 5.134 -8.309 1.00 92.62 89 LEU A N 1
ATOM 689 C CA . LEU A 1 89 ? 9.940 3.995 -7.748 1.00 92.62 89 LEU A CA 1
ATOM 690 C C . LEU A 1 89 ? 8.606 4.411 -7.121 1.00 92.62 89 LEU A C 1
ATOM 692 O O . LEU A 1 89 ? 7.680 3.610 -7.027 1.00 92.62 89 LEU A O 1
ATOM 696 N N . PHE A 1 90 ? 8.490 5.674 -6.708 1.00 91.75 90 PHE A N 1
ATOM 697 C CA . PHE A 1 90 ? 7.344 6.186 -5.961 1.00 91.75 90 PHE A CA 1
ATOM 698 C C . PHE A 1 90 ? 5.969 5.868 -6.583 1.00 91.75 90 PHE A C 1
ATOM 700 O O . PHE A 1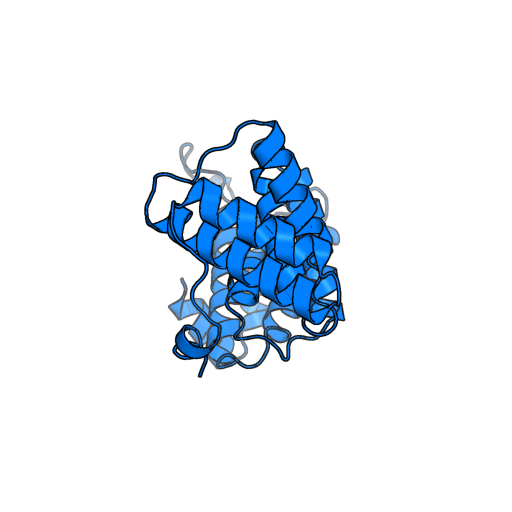 90 ? 5.103 5.396 -5.846 1.00 91.75 90 PHE A O 1
ATOM 707 N N . PRO A 1 91 ? 5.725 6.050 -7.901 1.00 92.94 91 PRO A N 1
ATOM 708 C CA . PRO A 1 91 ? 4.425 5.718 -8.486 1.00 92.94 91 PRO A CA 1
ATOM 709 C C . PRO A 1 91 ? 4.050 4.240 -8.312 1.00 92.94 91 PRO A C 1
ATOM 711 O O . PRO A 1 91 ? 2.893 3.931 -8.031 1.00 92.94 91 PRO A O 1
ATOM 714 N N . ALA A 1 92 ? 5.026 3.337 -8.440 1.00 95.19 92 ALA A N 1
ATOM 715 C CA . ALA A 1 92 ? 4.836 1.903 -8.255 1.00 95.19 92 ALA A CA 1
ATOM 716 C C . ALA A 1 92 ? 4.628 1.544 -6.775 1.00 95.19 92 ALA A C 1
ATOM 718 O O . ALA A 1 92 ? 3.711 0.792 -6.450 1.00 95.19 92 ALA A O 1
ATOM 719 N N . VAL A 1 93 ? 5.403 2.154 -5.870 1.00 95.38 93 VAL A N 1
ATOM 720 C CA . VAL A 1 93 ? 5.254 1.989 -4.414 1.00 95.38 93 VAL A CA 1
ATOM 721 C C . VAL A 1 93 ? 3.858 2.409 -3.950 1.00 95.38 93 VAL A C 1
ATOM 723 O O . VAL A 1 93 ? 3.188 1.650 -3.248 1.00 95.38 93 VAL A O 1
ATOM 726 N N . VAL A 1 94 ? 3.382 3.587 -4.370 1.00 93.31 94 VAL A N 1
ATOM 727 C CA . VAL A 1 94 ? 2.031 4.075 -4.043 1.00 93.31 94 VAL A CA 1
ATOM 728 C C . VAL A 1 94 ? 0.965 3.130 -4.592 1.00 93.31 94 VAL A C 1
ATOM 730 O O . VAL A 1 94 ? 0.013 2.802 -3.883 1.00 93.31 94 VAL A O 1
ATOM 733 N N . GLN A 1 95 ? 1.130 2.659 -5.828 1.00 95.56 95 GLN A N 1
ATOM 734 C CA . GLN A 1 95 ? 0.171 1.764 -6.464 1.00 95.56 95 GLN A CA 1
ATOM 735 C C . GLN A 1 95 ? 0.066 0.416 -5.746 1.00 95.56 95 GLN A C 1
ATOM 737 O O . GLN A 1 95 ? -1.041 -0.002 -5.411 1.00 95.56 95 GLN A O 1
ATOM 742 N N . LEU A 1 96 ? 1.189 -0.241 -5.453 1.00 95.88 96 LEU A N 1
ATOM 743 C CA . LEU A 1 96 ? 1.198 -1.506 -4.711 1.00 95.88 96 LEU A CA 1
ATOM 744 C C . LEU A 1 96 ? 0.658 -1.335 -3.289 1.00 95.88 96 LEU A C 1
ATOM 746 O O . LEU A 1 96 ? -0.134 -2.155 -2.829 1.00 95.88 96 LEU A O 1
ATOM 750 N N . SER A 1 97 ? 0.987 -0.223 -2.627 1.00 95.19 97 SER A N 1
ATOM 751 C CA . SER A 1 97 ? 0.416 0.108 -1.315 1.00 95.19 97 SER A CA 1
ATOM 752 C C . SER A 1 97 ? -1.107 0.258 -1.389 1.00 95.19 97 SER A C 1
ATOM 754 O O . SER A 1 97 ? -1.824 -0.215 -0.511 1.00 95.19 97 SER A O 1
ATOM 756 N N . ASN A 1 98 ? -1.631 0.900 -2.438 1.00 93.19 98 ASN A N 1
ATOM 757 C CA . ASN A 1 98 ? -3.072 1.030 -2.659 1.00 93.19 98 ASN A CA 1
ATOM 758 C C . ASN A 1 98 ? -3.741 -0.312 -2.954 1.00 93.19 98 ASN A C 1
ATOM 760 O O . ASN A 1 98 ? -4.817 -0.566 -2.418 1.00 93.19 98 ASN A O 1
ATOM 764 N N . LEU A 1 99 ? -3.098 -1.175 -3.744 1.00 93.44 99 LEU A N 1
ATOM 765 C CA . LEU A 1 99 ? -3.594 -2.520 -4.011 1.00 93.44 99 LEU A CA 1
ATOM 766 C C . LEU A 1 99 ? -3.686 -3.330 -2.716 1.00 93.44 99 LEU A C 1
ATOM 768 O O . LEU A 1 99 ? -4.762 -3.840 -2.425 1.00 93.44 99 LEU A O 1
ATOM 772 N N . LEU A 1 100 ? -2.643 -3.368 -1.883 1.00 93.44 100 LEU A N 1
ATOM 773 C CA . LEU A 1 100 ? -2.664 -4.074 -0.590 1.00 93.44 100 LEU A CA 1
ATOM 774 C C . LEU A 1 100 ? -3.816 -3.622 0.320 1.00 93.44 100 LEU A C 1
ATOM 776 O O . LEU A 1 100 ? -4.488 -4.451 0.934 1.00 93.44 100 LEU A O 1
ATOM 780 N N . LYS A 1 101 ? -4.116 -2.318 0.331 1.00 92.44 101 LYS A N 1
ATOM 781 C CA . LYS A 1 101 ? -5.228 -1.730 1.099 1.00 92.44 101 LYS A CA 1
ATOM 782 C C . LYS A 1 101 ? -6.628 -2.116 0.602 1.00 92.44 101 LYS A C 1
ATOM 784 O O . LYS A 1 101 ? -7.607 -1.776 1.256 1.00 92.44 101 LYS A O 1
ATOM 789 N N . THR A 1 102 ? -6.756 -2.817 -0.526 1.00 88.56 102 THR A N 1
ATOM 790 C CA . THR A 1 102 ? -8.054 -3.366 -0.973 1.00 88.56 102 THR A CA 1
ATOM 791 C C . THR A 1 102 ? -8.501 -4.563 -0.134 1.00 88.56 102 THR A C 1
ATOM 793 O O . THR A 1 102 ? -9.681 -4.890 -0.131 1.00 88.56 102 THR A O 1
ATOM 796 N N . GLY A 1 103 ? -7.579 -5.221 0.580 1.00 81.25 103 GLY A N 1
ATOM 797 C CA . GLY A 1 103 ? -7.867 -6.433 1.353 1.00 81.25 103 GLY A CA 1
ATOM 798 C C . GLY A 1 103 ? -7.904 -7.729 0.533 1.00 81.25 103 GLY A C 1
ATOM 799 O O . GLY A 1 103 ? -7.977 -8.802 1.125 1.00 81.25 103 GLY A O 1
ATOM 800 N N . ASN A 1 104 ? -7.778 -7.660 -0.796 1.00 86.50 104 ASN A N 1
ATOM 801 C CA . ASN A 1 104 ? -7.825 -8.844 -1.664 1.00 86.50 104 ASN A CA 1
ATOM 802 C C . ASN A 1 104 ? -6.533 -9.681 -1.616 1.00 86.50 104 ASN A C 1
ATOM 804 O O . ASN A 1 104 ? -6.552 -10.876 -1.874 1.00 86.50 104 ASN A O 1
ATOM 808 N N . TRP A 1 105 ? -5.407 -9.084 -1.221 1.00 87.31 105 TRP A N 1
ATOM 809 C CA . TRP A 1 105 ? -4.065 -9.666 -1.379 1.00 87.31 105 TRP A CA 1
ATOM 810 C C . TRP A 1 105 ? -3.517 -10.315 -0.103 1.00 87.31 105 TRP A C 1
ATOM 812 O O . TRP A 1 105 ? -2.331 -10.202 0.210 1.00 87.31 105 TRP A O 1
ATOM 822 N N . PHE A 1 106 ? -4.379 -10.990 0.656 1.00 81.56 106 PHE A N 1
ATOM 823 C CA . PHE A 1 106 ? -4.059 -11.544 1.979 1.00 81.56 106 PHE A CA 1
ATOM 824 C C . PHE A 1 106 ? -3.016 -12.676 1.966 1.00 81.56 106 PHE A C 1
ATOM 826 O O . PHE A 1 106 ? -2.492 -13.015 3.023 1.00 81.56 106 PHE A O 1
ATOM 833 N N . ARG A 1 107 ? -2.706 -13.267 0.800 1.00 89.75 107 ARG A N 1
ATOM 834 C CA . ARG A 1 107 ? -1.660 -14.302 0.668 1.00 89.75 107 ARG A CA 1
ATOM 835 C C . ARG A 1 107 ? -0.277 -13.751 0.323 1.00 89.75 107 ARG A C 1
ATOM 837 O O . ARG A 1 107 ? 0.636 -14.547 0.153 1.00 89.75 107 ARG A O 1
ATOM 844 N N . THR A 1 108 ? -0.136 -12.431 0.207 1.00 94.94 108 THR A N 1
ATOM 845 C CA . THR A 1 108 ? 1.166 -11.790 -0.021 1.00 94.94 108 THR A CA 1
ATOM 846 C C . THR A 1 108 ? 2.127 -12.142 1.115 1.00 94.94 108 THR A C 1
ATOM 848 O O . THR A 1 108 ? 1.728 -12.126 2.285 1.00 94.94 108 THR A O 1
ATOM 851 N N . ASP A 1 109 ? 3.381 -12.447 0.789 1.00 96.69 109 ASP A N 1
ATOM 852 C CA . ASP A 1 109 ? 4.419 -12.752 1.770 1.00 96.69 109 ASP A CA 1
ATOM 853 C C . ASP A 1 109 ? 4.607 -11.557 2.732 1.00 96.69 109 ASP A C 1
ATOM 855 O O . ASP A 1 109 ? 4.901 -10.440 2.287 1.00 96.69 109 ASP A O 1
ATOM 859 N N . PRO A 1 110 ? 4.474 -11.767 4.058 1.00 96.50 110 PRO A N 1
ATOM 860 C CA . PRO A 1 110 ? 4.753 -10.751 5.069 1.00 96.50 110 PRO A CA 1
ATOM 861 C C . PRO A 1 110 ? 6.099 -10.041 4.898 1.00 96.50 110 PRO A C 1
ATOM 863 O O . PRO A 1 110 ? 6.170 -8.831 5.067 1.00 96.50 110 PRO A O 1
ATOM 866 N N . ARG A 1 111 ? 7.158 -10.755 4.501 1.00 97.69 111 ARG A N 1
ATOM 867 C CA . ARG A 1 111 ? 8.494 -10.164 4.331 1.00 97.69 111 ARG A CA 1
ATOM 868 C C . ARG A 1 111 ? 8.538 -9.195 3.154 1.00 97.69 111 ARG A C 1
ATOM 870 O O . ARG A 1 111 ? 9.171 -8.143 3.237 1.00 97.69 111 ARG A O 1
ATOM 877 N N . LEU A 1 112 ? 7.850 -9.524 2.059 1.00 97.50 112 LEU A N 1
ATOM 878 C CA . LEU A 1 112 ? 7.735 -8.629 0.905 1.00 97.50 112 LEU A CA 1
ATOM 879 C C . LEU A 1 112 ? 6.877 -7.407 1.251 1.00 97.50 112 LEU A C 1
ATOM 881 O O . LEU A 1 112 ? 7.204 -6.290 0.845 1.00 97.50 112 LEU A O 1
ATOM 885 N N . PHE A 1 113 ? 5.828 -7.600 2.055 1.00 96.94 113 PHE A N 1
ATOM 886 C CA . PHE A 1 113 ? 5.025 -6.508 2.599 1.00 96.94 113 PHE A CA 1
ATOM 887 C C . PHE A 1 113 ? 5.863 -5.557 3.471 1.00 96.94 113 PHE A C 1
ATOM 889 O O . PHE A 1 113 ? 5.847 -4.348 3.242 1.00 96.94 113 PHE A O 1
ATOM 896 N N . GLU A 1 114 ? 6.622 -6.079 4.437 1.00 96.94 114 GLU A N 1
ATOM 897 C CA . GLU A 1 114 ? 7.487 -5.297 5.337 1.00 96.94 114 GLU A CA 1
ATOM 898 C C . GLU A 1 114 ? 8.565 -4.523 4.559 1.00 96.94 114 GLU A C 1
ATOM 900 O O . GLU A 1 114 ? 8.815 -3.338 4.823 1.00 96.94 114 GLU A O 1
ATOM 905 N N . ARG A 1 115 ? 9.163 -5.153 3.536 1.00 97.56 115 ARG A N 1
ATOM 906 C CA . ARG A 1 115 ? 10.126 -4.491 2.643 1.00 97.56 115 ARG A CA 1
ATOM 907 C C . ARG A 1 115 ? 9.467 -3.353 1.855 1.00 97.56 115 ARG A C 1
ATOM 909 O O . ARG A 1 115 ? 10.053 -2.274 1.755 1.00 97.56 115 ARG A O 1
ATOM 916 N N . LEU A 1 116 ? 8.241 -3.539 1.352 1.00 97.06 116 LEU A N 1
ATOM 917 C CA . LEU A 1 116 ? 7.485 -2.464 0.695 1.00 97.06 116 LEU A CA 1
ATOM 918 C C . LEU A 1 116 ? 7.152 -1.339 1.672 1.00 97.06 116 LEU A C 1
ATOM 920 O O . LEU A 1 116 ? 7.301 -0.174 1.316 1.00 97.06 116 LEU A O 1
ATOM 924 N N . GLN A 1 117 ? 6.698 -1.660 2.882 1.00 94.75 117 GLN A N 1
ATOM 925 C CA . GLN A 1 117 ? 6.365 -0.662 3.896 1.00 94.75 117 GLN A CA 1
ATOM 926 C C . GLN A 1 117 ? 7.581 0.212 4.224 1.00 94.75 117 GLN A C 1
ATOM 928 O O . GLN A 1 117 ? 7.470 1.438 4.228 1.00 94.75 117 GLN A O 1
ATOM 933 N N . SER A 1 118 ? 8.751 -0.403 4.403 1.00 95.25 118 SER A N 1
ATOM 934 C CA . SER A 1 118 ? 10.018 0.308 4.620 1.00 95.25 118 SER A CA 1
ATOM 935 C C . SER A 1 118 ? 10.378 1.209 3.431 1.00 95.25 118 SER A C 1
ATOM 937 O O . SER A 1 118 ? 10.743 2.373 3.609 1.00 95.25 118 SER A O 1
ATOM 939 N N . MET A 1 119 ? 10.204 0.711 2.201 1.00 94.69 119 MET A N 1
ATOM 940 C CA . MET A 1 119 ? 10.407 1.506 0.988 1.00 94.69 119 MET A CA 1
ATOM 941 C C . MET A 1 119 ? 9.405 2.668 0.879 1.00 94.69 119 MET A C 1
ATOM 943 O O . MET A 1 119 ? 9.794 3.763 0.484 1.00 94.69 119 MET A O 1
ATOM 947 N N . ASN A 1 120 ? 8.139 2.468 1.258 1.00 92.25 120 ASN A N 1
ATOM 948 C CA . ASN A 1 120 ? 7.108 3.509 1.275 1.00 92.25 120 ASN A CA 1
ATOM 949 C C . ASN A 1 120 ? 7.495 4.649 2.218 1.00 92.25 120 ASN A C 1
ATOM 951 O O . ASN A 1 120 ? 7.484 5.801 1.795 1.00 92.25 120 ASN A O 1
ATOM 955 N N . ILE A 1 121 ? 7.920 4.323 3.442 1.00 90.94 121 ILE A N 1
ATOM 956 C CA . ILE A 1 121 ? 8.417 5.307 4.412 1.00 90.94 121 ILE A CA 1
ATOM 957 C C . ILE A 1 121 ? 9.575 6.108 3.799 1.00 90.94 121 ILE A C 1
ATOM 959 O O . ILE A 1 121 ? 9.497 7.333 3.720 1.00 90.94 121 ILE A O 1
ATOM 963 N N . SER A 1 122 ? 10.594 5.424 3.267 1.00 90.25 122 SER A N 1
ATOM 964 C CA . SER A 1 122 ? 11.767 6.082 2.674 1.00 90.25 122 SER A CA 1
ATOM 965 C C . SER A 1 122 ? 11.414 6.987 1.486 1.00 90.25 122 SER A C 1
ATOM 967 O O . SER A 1 122 ? 11.911 8.109 1.378 1.00 90.25 122 SER A O 1
ATOM 969 N N . GLU A 1 123 ? 10.549 6.535 0.574 1.00 88.38 123 GLU A N 1
ATOM 970 C CA . GLU A 1 123 ? 10.160 7.322 -0.602 1.00 88.38 123 GLU A CA 1
ATOM 971 C C . GLU A 1 123 ? 9.257 8.514 -0.238 1.00 88.38 123 GLU A C 1
ATOM 973 O O . GLU A 1 123 ? 9.341 9.556 -0.894 1.00 88.38 123 GLU A O 1
ATOM 978 N N . MET A 1 124 ? 8.445 8.405 0.821 1.00 85.19 124 MET A N 1
ATOM 979 C CA . MET A 1 124 ? 7.661 9.522 1.363 1.00 85.19 124 MET A CA 1
ATOM 980 C C . MET A 1 124 ? 8.561 10.568 2.034 1.00 85.19 124 MET A C 1
ATOM 982 O O . MET A 1 124 ? 8.403 11.761 1.786 1.00 85.19 124 MET A O 1
ATOM 986 N N . GLU A 1 125 ? 9.556 10.149 2.821 1.00 84.56 125 GLU A N 1
ATOM 987 C CA . GLU A 1 125 ? 10.500 11.057 3.494 1.00 84.56 125 GLU A CA 1
ATOM 988 C C . GLU A 1 125 ? 11.356 11.869 2.511 1.00 84.56 125 GLU A C 1
ATOM 990 O O . GLU A 1 125 ? 11.629 13.054 2.741 1.00 84.56 125 GLU A O 1
ATOM 995 N N . LYS A 1 126 ? 11.747 11.263 1.381 1.00 83.50 126 LYS A N 1
ATOM 996 C CA . LYS A 1 126 ? 12.501 11.941 0.310 1.00 83.50 126 LYS A CA 1
ATOM 997 C C . LYS A 1 126 ? 11.704 13.072 -0.345 1.00 83.50 126 LYS A C 1
ATOM 999 O O . LYS A 1 126 ? 12.295 14.035 -0.843 1.00 83.50 126 LYS A O 1
ATOM 1004 N N . ARG A 1 127 ? 10.370 12.992 -0.362 1.00 76.88 127 ARG A N 1
ATOM 1005 C CA . ARG A 1 127 ? 9.504 13.999 -0.988 1.00 76.88 127 ARG A CA 1
ATOM 1006 C C . ARG A 1 127 ? 9.194 15.120 -0.000 1.00 76.88 127 ARG A C 1
ATOM 1008 O O . ARG A 1 127 ? 8.279 15.032 0.811 1.00 76.88 127 ARG A O 1
ATOM 1015 N N . LYS A 1 128 ? 9.929 16.234 -0.122 1.00 58.81 128 LYS A N 1
ATOM 1016 C CA . LYS A 1 128 ? 9.730 17.452 0.693 1.00 58.81 128 LYS A CA 1
ATOM 1017 C C . LYS A 1 128 ? 8.286 17.985 0.667 1.00 58.81 128 LYS A C 1
ATOM 1019 O O . LYS A 1 128 ? 7.863 18.576 1.652 1.00 58.81 128 LYS A O 1
ATOM 1024 N N . GLU A 1 129 ? 7.557 17.749 -0.423 1.00 54.16 129 GLU A N 1
ATOM 1025 C CA . GLU A 1 129 ? 6.179 18.213 -0.656 1.00 54.16 129 GLU A CA 1
ATOM 1026 C C . GLU A 1 129 ? 5.106 17.398 0.085 1.00 54.16 129 GLU A C 1
ATOM 1028 O O . GLU A 1 129 ? 3.987 17.873 0.233 1.00 54.16 129 GLU A O 1
ATOM 1033 N N . GLN A 1 130 ? 5.429 16.194 0.572 1.00 57.31 130 GLN A N 1
ATOM 1034 C CA . GLN A 1 130 ? 4.493 15.314 1.292 1.00 57.31 130 GLN A CA 1
ATOM 1035 C C . GLN A 1 130 ? 4.839 15.173 2.780 1.00 57.31 130 GLN A C 1
ATOM 1037 O O . GLN A 1 130 ? 4.447 14.210 3.440 1.00 57.31 130 GLN A O 1
ATOM 1042 N N . LYS A 1 131 ? 5.578 16.137 3.336 1.00 58.72 131 LYS A N 1
ATOM 1043 C CA . LYS A 1 131 ? 5.884 16.155 4.767 1.00 58.72 131 LYS A CA 1
ATOM 1044 C C . LYS A 1 131 ? 4.616 16.452 5.571 1.00 58.72 131 LYS A C 1
ATOM 1046 O O . LYS A 1 131 ? 3.941 17.444 5.321 1.00 58.72 131 LYS A O 1
ATOM 1051 N N . GLY A 1 132 ? 4.320 15.610 6.563 1.00 74.31 132 GLY A N 1
ATOM 1052 C CA . GLY A 1 132 ? 3.231 15.824 7.520 1.00 74.31 132 GLY A CA 1
ATOM 1053 C C . GLY A 1 132 ? 2.169 14.722 7.510 1.00 74.31 132 GLY A C 1
ATOM 1054 O O . GLY A 1 132 ? 2.489 13.534 7.431 1.00 74.31 132 GLY A O 1
ATOM 1055 N N . LEU A 1 133 ? 0.899 15.126 7.632 1.00 78.75 133 LEU A N 1
ATOM 1056 C CA . LEU A 1 133 ? -0.239 14.220 7.829 1.00 78.75 133 LEU A CA 1
ATOM 1057 C C . LEU A 1 133 ? -0.478 13.260 6.653 1.00 78.75 133 LEU A C 1
ATOM 1059 O O . LEU A 1 133 ? -0.912 12.138 6.890 1.00 78.75 133 LEU A O 1
ATOM 1063 N N . ASP A 1 134 ? -0.177 13.636 5.410 1.00 81.44 134 ASP A N 1
ATOM 1064 C CA . ASP A 1 134 ? -0.441 12.770 4.249 1.00 81.44 134 ASP A CA 1
ATOM 1065 C C . ASP A 1 134 ? 0.489 11.547 4.201 1.00 81.44 134 ASP A C 1
ATOM 1067 O O . ASP A 1 134 ? 0.040 10.423 3.956 1.00 81.44 134 ASP A O 1
ATOM 1071 N N . ALA A 1 135 ? 1.778 11.733 4.507 1.00 85.88 135 ALA A N 1
ATOM 1072 C CA . ALA A 1 135 ? 2.713 10.620 4.666 1.00 85.88 135 ALA A CA 1
ATOM 1073 C C . ALA A 1 135 ? 2.312 9.734 5.855 1.00 85.88 135 ALA A C 1
ATOM 1075 O O . ALA A 1 135 ? 2.248 8.509 5.724 1.00 85.88 135 ALA A O 1
ATOM 1076 N N . ALA A 1 136 ? 1.960 10.349 6.992 1.00 90.12 136 ALA A N 1
ATOM 1077 C CA . ALA A 1 136 ? 1.500 9.625 8.175 1.00 90.12 136 ALA A CA 1
ATOM 1078 C C . ALA A 1 136 ? 0.229 8.805 7.890 1.00 90.12 136 ALA A C 1
ATOM 1080 O O . ALA A 1 136 ? 0.147 7.649 8.300 1.00 90.12 136 ALA A O 1
ATOM 1081 N N . TRP A 1 137 ? -0.717 9.357 7.122 1.00 91.81 137 TRP A N 1
ATOM 1082 C CA . TRP A 1 137 ? -1.909 8.653 6.650 1.00 91.81 137 TRP A CA 1
ATOM 1083 C C . TRP A 1 137 ? -1.554 7.438 5.800 1.00 91.81 137 TRP A C 1
ATOM 1085 O O . TRP A 1 137 ? -2.079 6.352 6.034 1.00 91.81 137 TRP A O 1
ATOM 1095 N N . SER A 1 138 ? -0.666 7.602 4.815 1.00 91.06 138 SER A N 1
ATOM 1096 C CA . SER A 1 138 ? -0.262 6.508 3.928 1.00 91.06 138 SER A CA 1
ATOM 1097 C C . SER A 1 138 ? 0.353 5.347 4.713 1.00 91.06 138 SER A C 1
ATOM 1099 O O . SER A 1 138 ? -0.064 4.199 4.537 1.00 91.06 138 SER A O 1
ATOM 1101 N N . ILE A 1 139 ? 1.287 5.650 5.620 1.00 92.50 139 ILE A N 1
ATOM 1102 C CA . ILE A 1 139 ? 1.989 4.660 6.449 1.00 92.50 139 ILE A CA 1
ATOM 1103 C C . ILE A 1 139 ? 1.010 3.964 7.401 1.00 92.50 139 ILE A C 1
ATOM 1105 O O . ILE A 1 139 ? 0.939 2.734 7.432 1.00 92.50 139 ILE A O 1
ATOM 1109 N N . ALA A 1 140 ? 0.215 4.745 8.136 1.00 95.44 140 ALA A N 1
ATOM 1110 C CA . ALA A 1 140 ? -0.779 4.226 9.065 1.00 95.44 140 ALA A CA 1
ATOM 1111 C C . ALA A 1 140 ? -1.835 3.368 8.361 1.00 95.44 140 ALA A C 1
ATOM 1113 O O . ALA A 1 140 ? -2.204 2.299 8.841 1.00 95.44 140 ALA A O 1
ATOM 1114 N N . SER A 1 141 ? -2.306 3.813 7.196 1.00 95.19 141 SER A N 1
ATOM 1115 C CA . SER A 1 141 ? -3.301 3.083 6.422 1.00 95.19 141 SER A CA 1
ATOM 1116 C C . SER A 1 141 ? -2.754 1.784 5.859 1.00 95.19 141 SER A C 1
ATOM 1118 O O . SER A 1 141 ? -3.540 0.853 5.728 1.00 95.19 141 SER A O 1
ATOM 1120 N N . LEU A 1 142 ? -1.469 1.707 5.509 1.00 95.19 142 LEU A N 1
ATOM 1121 C CA . LEU A 1 142 ? -0.860 0.467 5.035 1.00 95.19 142 LEU A CA 1
ATOM 1122 C C . LEU A 1 142 ? -0.718 -0.553 6.176 1.00 95.19 142 LEU A C 1
ATOM 1124 O O . LEU A 1 142 ? -1.075 -1.712 5.985 1.00 95.19 142 LEU A O 1
ATOM 1128 N N . ALA A 1 143 ? -0.297 -0.124 7.372 1.00 95.62 143 ALA A N 1
ATOM 1129 C CA . ALA A 1 143 ? -0.076 -0.998 8.535 1.00 95.62 143 ALA A CA 1
ATOM 1130 C C . ALA A 1 143 ? -1.308 -1.840 8.939 1.00 95.62 143 ALA A C 1
ATOM 1132 O O . ALA A 1 143 ? -1.180 -2.978 9.391 1.00 95.62 143 ALA A O 1
ATOM 1133 N N . LEU A 1 144 ? -2.515 -1.331 8.678 1.00 96.31 144 LEU A N 1
ATOM 1134 C CA . LEU A 1 144 ? -3.788 -2.023 8.922 1.00 96.31 144 LEU A CA 1
ATOM 1135 C C . LEU A 1 144 ? -4.028 -3.270 8.043 1.00 96.31 144 LEU A C 1
ATOM 1137 O O . LEU A 1 144 ? -4.994 -4.013 8.271 1.00 96.31 144 LEU A O 1
ATOM 1141 N N . TYR A 1 145 ? -3.208 -3.474 7.010 1.00 95.38 145 TYR A N 1
ATOM 1142 C CA . TYR A 1 145 ? -3.360 -4.530 6.000 1.00 95.38 145 TYR A CA 1
ATOM 1143 C C . TYR A 1 145 ? -2.182 -5.504 5.963 1.00 95.38 145 TYR A C 1
ATOM 1145 O O . TYR A 1 145 ? -2.071 -6.285 5.020 1.00 95.38 145 TYR A O 1
ATOM 1153 N N . HIS A 1 146 ? -1.318 -5.492 6.980 1.00 94.94 146 HIS A N 1
ATOM 1154 C CA . HIS A 1 146 ? -0.251 -6.478 7.070 1.00 94.94 146 HIS A CA 1
ATOM 1155 C C . HIS A 1 146 ? -0.843 -7.914 7.096 1.00 94.94 146 HIS A C 1
ATOM 1157 O O . HIS A 1 146 ? -1.738 -8.176 7.904 1.00 94.94 146 HIS A O 1
ATOM 1163 N N . PRO A 1 147 ? -0.346 -8.870 6.277 1.00 92.62 147 PRO A N 1
ATOM 1164 C CA . PRO A 1 147 ? -0.973 -10.188 6.097 1.00 92.62 147 PRO A CA 1
ATOM 1165 C C . PRO A 1 147 ? -1.099 -11.038 7.371 1.00 92.62 147 PRO A C 1
ATOM 1167 O O . PRO A 1 147 ? -2.086 -11.746 7.544 1.00 92.62 147 PRO A O 1
ATOM 1170 N N . LYS A 1 148 ? -0.099 -10.980 8.265 1.00 93.31 148 LYS A N 1
ATOM 1171 C CA . LYS A 1 148 ? -0.086 -11.744 9.532 1.00 93.31 148 LYS A CA 1
ATOM 1172 C C . LYS A 1 148 ? -0.320 -10.916 10.799 1.00 93.31 148 LYS A C 1
ATOM 1174 O O . LYS A 1 148 ? -0.973 -11.395 11.716 1.00 93.31 148 LYS A O 1
ATOM 1179 N N . GLN A 1 149 ? 0.238 -9.712 10.864 1.00 94.25 149 GLN A N 1
ATOM 1180 C CA . GLN A 1 149 ? 0.246 -8.851 12.046 1.00 94.25 149 GLN A CA 1
ATOM 1181 C C . GLN A 1 149 ? -0.282 -7.446 11.707 1.00 94.25 149 GLN A C 1
ATOM 1183 O O . GLN A 1 149 ? 0.494 -6.493 11.678 1.00 94.25 149 GLN A O 1
ATOM 1188 N N . PRO A 1 150 ? -1.577 -7.289 11.373 1.00 94.88 150 PRO A N 1
ATOM 1189 C CA . PRO A 1 150 ? -2.144 -5.962 11.148 1.00 94.88 150 PRO A CA 1
ATOM 1190 C C . PRO A 1 150 ? -2.016 -5.109 12.418 1.00 94.88 150 PRO A C 1
ATOM 1192 O O . PRO A 1 150 ? -2.334 -5.573 13.512 1.00 94.88 150 PRO A O 1
ATOM 1195 N N . ASP A 1 151 ? -1.579 -3.858 12.272 1.00 94.94 151 ASP A N 1
ATOM 1196 C CA . ASP A 1 151 ? -1.310 -2.957 13.400 1.00 94.94 151 ASP A CA 1
ATOM 1197 C C . ASP A 1 151 ? -2.206 -1.712 13.354 1.00 94.94 151 ASP A C 1
ATOM 1199 O O . ASP A 1 151 ? -2.222 -0.967 12.371 1.00 94.94 151 ASP A O 1
ATOM 1203 N N . ALA A 1 152 ? -2.953 -1.480 14.437 1.00 97.00 152 ALA A N 1
ATOM 1204 C CA . ALA A 1 152 ? -3.811 -0.313 14.601 1.00 97.00 152 ALA A CA 1
ATOM 1205 C C . ALA A 1 152 ? -3.104 0.875 15.269 1.00 97.00 152 ALA A C 1
ATOM 1207 O O . ALA A 1 152 ? -3.592 2.001 15.148 1.00 97.00 152 ALA A O 1
ATOM 1208 N N . LYS A 1 153 ? -1.961 0.679 15.937 1.00 96.19 153 LYS A N 1
ATOM 1209 C CA . LYS A 1 153 ? -1.315 1.718 16.757 1.00 96.19 153 LYS A CA 1
ATOM 1210 C C . LYS A 1 153 ? -0.930 2.942 15.939 1.00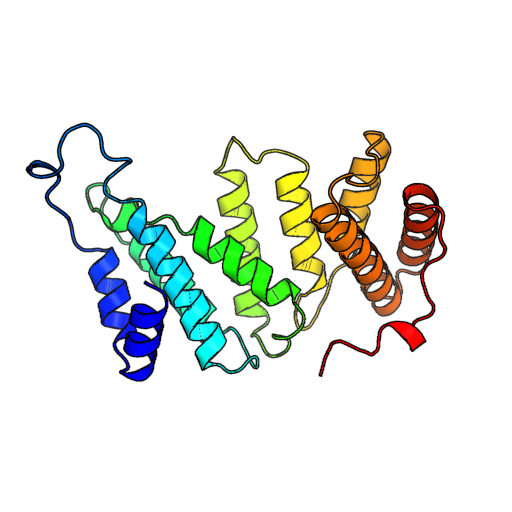 96.19 153 LYS A C 1
ATOM 1212 O O . LYS A 1 153 ? -1.204 4.071 16.348 1.00 96.19 153 LYS A O 1
ATOM 1217 N N . LEU A 1 154 ? -0.350 2.735 14.755 1.00 95.12 154 LEU A N 1
ATOM 1218 C CA . LEU A 1 154 ? 0.005 3.830 13.845 1.00 95.12 154 LEU A CA 1
ATOM 1219 C C . LEU A 1 154 ? -1.229 4.606 13.369 1.00 95.12 154 LEU A C 1
ATOM 1221 O O . LEU A 1 154 ? -1.191 5.833 13.276 1.00 95.12 154 LEU A O 1
ATOM 1225 N N . ALA A 1 155 ? -2.336 3.907 13.117 1.00 97.12 155 ALA A N 1
ATOM 1226 C CA . ALA A 1 155 ? -3.592 4.519 12.704 1.00 97.12 155 ALA A CA 1
ATOM 1227 C C . ALA A 1 155 ? -4.264 5.313 13.824 1.00 97.12 155 ALA A C 1
ATOM 1229 O O . ALA A 1 155 ? -4.682 6.444 13.588 1.00 97.12 155 ALA A O 1
ATOM 1230 N N . VAL A 1 156 ? -4.302 4.785 15.045 1.00 97.19 156 VAL A N 1
ATOM 1231 C CA . VAL A 1 156 ? -4.817 5.511 16.215 1.00 97.19 156 VAL A CA 1
ATOM 1232 C C . VAL A 1 156 ? -3.969 6.749 16.498 1.00 97.19 156 VAL A C 1
ATOM 1234 O O . VAL A 1 156 ? -4.517 7.839 16.639 1.00 9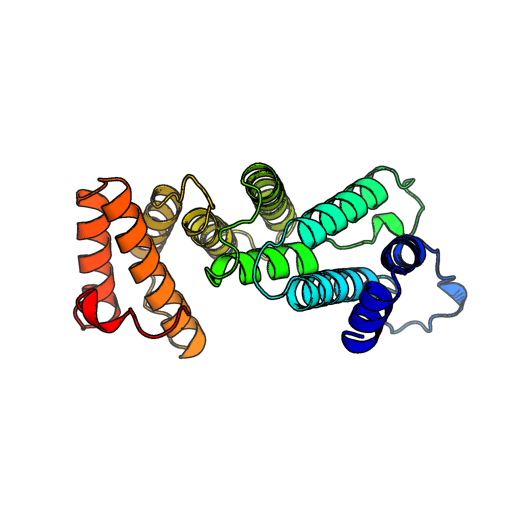7.19 156 VAL A O 1
ATOM 1237 N N . LYS A 1 157 ? -2.636 6.619 16.483 1.00 95.69 157 LYS A N 1
ATOM 1238 C CA . LYS A 1 157 ? -1.720 7.753 16.669 1.00 95.69 157 LYS A CA 1
ATOM 1239 C C . LYS A 1 157 ? -1.955 8.850 15.629 1.00 95.69 157 LYS A C 1
ATOM 1241 O O . LYS A 1 157 ? -2.003 10.024 15.985 1.00 95.69 157 LYS A O 1
ATOM 1246 N N . TYR A 1 158 ? -2.121 8.478 14.358 1.00 95.31 158 TYR A N 1
ATOM 1247 C CA . TYR A 1 158 ? -2.456 9.427 13.296 1.00 95.31 158 TYR A CA 1
ATOM 1248 C C . TYR A 1 158 ? -3.779 10.159 13.576 1.00 95.31 158 TYR A C 1
ATOM 1250 O O . TYR A 1 158 ? -3.846 11.380 13.446 1.00 95.31 158 TYR A O 1
ATOM 1258 N N . LEU A 1 159 ? -4.825 9.423 13.967 1.00 95.31 159 LEU A N 1
ATOM 1259 C CA . LEU A 1 159 ? -6.145 9.993 14.236 1.00 95.31 159 LEU A CA 1
ATOM 1260 C C . LEU A 1 159 ? -6.104 10.980 15.407 1.00 95.31 159 LEU A C 1
ATOM 1262 O O . LEU A 1 159 ? -6.637 12.076 15.284 1.00 95.31 159 LEU A O 1
ATOM 1266 N N . GLN A 1 160 ? -5.428 10.620 16.500 1.00 94.69 160 GLN A N 1
ATOM 1267 C CA . GLN A 1 160 ? -5.254 11.488 17.669 1.00 94.69 160 GLN A CA 1
ATOM 1268 C C . GLN A 1 160 ? -4.472 12.758 17.321 1.00 94.69 160 GLN A C 1
ATOM 1270 O O . GLN A 1 160 ? -4.818 13.850 17.761 1.00 94.69 160 GLN A O 1
ATOM 1275 N N . GLU A 1 161 ? -3.425 12.642 16.503 1.00 92.94 161 GLU A N 1
ATOM 1276 C CA . GLU A 1 161 ? -2.665 13.809 16.058 1.00 92.94 161 G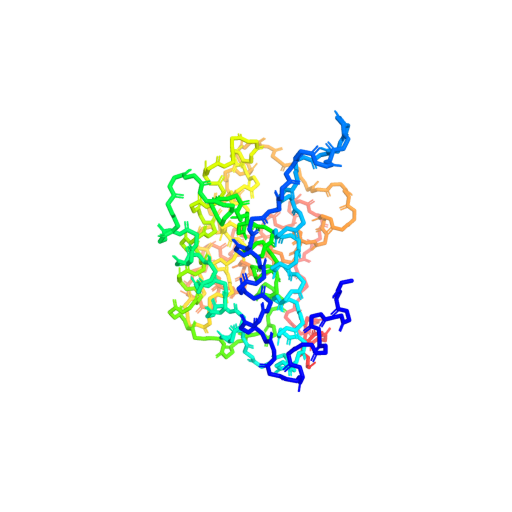LU A CA 1
ATOM 1277 C C . GLU A 1 161 ? -3.522 14.744 15.193 1.00 92.94 161 GLU A C 1
ATOM 1279 O O . GLU A 1 161 ? -3.532 15.959 15.386 1.00 92.94 161 GLU A O 1
ATOM 1284 N N . ARG A 1 162 ? -4.322 14.179 14.285 1.00 91.31 162 ARG A N 1
ATOM 1285 C CA . ARG A 1 162 ? -5.261 14.946 13.461 1.00 91.31 162 ARG A CA 1
ATOM 1286 C C . ARG A 1 162 ? -6.361 15.613 14.294 1.00 91.31 162 ARG A C 1
ATOM 1288 O O . ARG A 1 162 ? -6.738 16.747 13.999 1.00 91.31 162 ARG A O 1
ATOM 1295 N N . GLU A 1 163 ? -6.865 14.936 15.322 1.00 91.31 163 GLU A N 1
ATOM 1296 C CA . GLU A 1 163 ? -7.844 15.479 16.269 1.00 91.31 163 GLU A CA 1
ATOM 1297 C C . GLU A 1 163 ? -7.267 16.677 17.039 1.00 91.31 163 GLU A C 1
ATOM 1299 O O . GLU A 1 163 ? -7.902 17.732 17.088 1.00 91.31 163 GLU A O 1
ATOM 1304 N N . ARG A 1 164 ? -6.034 16.569 17.560 1.00 91.00 164 ARG A N 1
ATOM 1305 C CA . ARG A 1 164 ? -5.334 17.681 18.238 1.00 91.00 164 ARG A CA 1
ATOM 1306 C C . ARG A 1 164 ? -5.182 18.906 17.343 1.00 91.00 164 ARG A C 1
ATOM 1308 O O . ARG A 1 164 ? -5.311 20.034 17.812 1.00 91.00 164 ARG A O 1
ATOM 1315 N N . GLN A 1 165 ? -4.980 18.687 16.046 1.00 89.06 165 GLN A N 1
ATOM 1316 C CA . GLN A 1 165 ? -4.931 19.742 15.031 1.00 89.06 165 GLN A CA 1
ATOM 1317 C C . GLN A 1 165 ? -6.324 20.253 14.611 1.00 89.06 165 GLN A C 1
ATOM 1319 O O . GLN A 1 165 ? -6.442 21.026 13.662 1.00 89.06 165 GLN A O 1
ATOM 1324 N N . ARG A 1 166 ? -7.391 19.841 15.314 1.00 84.19 166 ARG A N 1
ATOM 1325 C CA . ARG A 1 166 ? -8.800 20.170 15.041 1.00 84.19 166 ARG A CA 1
ATOM 1326 C C . ARG A 1 166 ? -9.236 19.808 13.619 1.00 84.19 166 ARG A C 1
ATOM 1328 O O . ARG A 1 166 ? -10.067 20.489 13.019 1.00 84.19 166 ARG A O 1
ATOM 1335 N N . GLY A 1 167 ? -8.687 18.723 13.075 1.00 81.38 167 GLY A N 1
ATOM 1336 C CA . GLY A 1 167 ? -9.036 18.241 11.747 1.00 81.38 167 GLY A CA 1
ATOM 1337 C C . GLY A 1 167 ? -10.512 17.846 11.655 1.00 81.38 167 GLY A C 1
ATOM 1338 O O . GLY A 1 167 ? -11.008 17.029 12.433 1.00 81.38 167 GLY A O 1
ATOM 1339 N N . SER A 1 168 ? -11.221 18.405 10.676 1.00 86.50 168 SER A N 1
ATOM 1340 C CA . SER A 1 168 ? -12.593 18.016 10.344 1.00 86.50 168 SER A CA 1
ATOM 1341 C C . SER A 1 168 ? -12.623 16.788 9.429 1.00 86.50 168 SER A C 1
ATOM 1343 O O . SER A 1 168 ? -11.613 16.373 8.849 1.00 86.50 168 SER A O 1
ATOM 1345 N N . ALA A 1 169 ? -13.791 16.165 9.276 1.00 86.38 169 ALA A N 1
ATOM 1346 C CA . ALA A 1 169 ? -13.963 15.120 8.274 1.00 86.38 169 ALA A CA 1
ATOM 1347 C C . ALA A 1 169 ? -13.667 15.683 6.868 1.00 86.38 169 ALA A C 1
ATOM 1349 O O . ALA A 1 169 ? -14.082 16.807 6.575 1.00 86.38 169 ALA A O 1
ATOM 1350 N N . PRO A 1 170 ? -13.002 14.926 5.974 1.00 88.62 170 PRO A N 1
ATOM 1351 C CA . PRO A 1 170 ? -12.811 15.373 4.598 1.00 88.62 170 PRO A CA 1
ATOM 1352 C C . PRO A 1 170 ? -14.152 15.713 3.927 1.00 88.62 170 PRO A C 1
ATOM 1354 O O . PRO A 1 170 ? -15.137 14.984 4.091 1.00 88.62 170 PRO A O 1
ATOM 1357 N N . SER A 1 171 ? -14.189 16.812 3.169 1.00 87.56 171 SER A N 1
ATOM 1358 C CA . SER A 1 171 ? -15.401 17.304 2.497 1.00 87.56 171 SER A CA 1
ATOM 1359 C C . SER A 1 171 ? -15.705 16.543 1.205 1.00 87.56 171 SER A C 1
ATOM 1361 O O . SER A 1 171 ? -16.854 16.195 0.936 1.00 87.56 171 SER A O 1
ATOM 1363 N N . ALA A 1 172 ? -14.675 16.237 0.413 1.00 92.44 172 ALA A N 1
ATOM 1364 C CA . ALA A 1 172 ? -14.827 15.514 -0.843 1.00 92.44 172 ALA A CA 1
ATOM 1365 C C . ALA A 1 172 ? -15.357 14.092 -0.596 1.00 92.44 172 ALA A C 1
ATOM 1367 O O . ALA A 1 172 ? -14.760 13.331 0.164 1.00 92.44 172 ALA A O 1
ATOM 1368 N N . LYS A 1 173 ? -16.441 13.703 -1.284 1.00 90.31 173 LYS A N 1
ATOM 1369 C CA . LYS A 1 173 ? -17.135 12.410 -1.098 1.00 90.31 173 LYS A CA 1
ATOM 1370 C C . LYS A 1 173 ? -16.187 11.206 -1.116 1.00 90.31 173 LYS A C 1
ATOM 1372 O O . LYS A 1 173 ? -16.283 10.336 -0.255 1.00 90.31 173 LYS A O 1
ATOM 1377 N N . LEU A 1 174 ? -15.254 11.169 -2.070 1.00 88.06 174 LEU A N 1
ATOM 1378 C CA . LEU A 1 174 ? -14.285 10.077 -2.191 1.00 88.06 174 LEU A CA 1
ATOM 1379 C C . LEU A 1 174 ? -13.333 10.018 -0.986 1.00 88.06 174 LEU A C 1
ATOM 1381 O O . LEU A 1 174 ? -13.160 8.954 -0.396 1.00 88.06 174 LEU A O 1
ATOM 1385 N N . ALA A 1 175 ? -12.773 11.161 -0.581 1.00 88.44 175 ALA A N 1
ATOM 1386 C CA . ALA A 1 175 ? -11.895 11.255 0.584 1.00 88.44 175 ALA A CA 1
ATOM 1387 C C . ALA A 1 175 ? -12.648 10.941 1.886 1.00 88.44 175 ALA A C 1
ATOM 1389 O O . ALA A 1 175 ? -12.129 10.237 2.747 1.00 88.44 175 ALA A O 1
ATOM 1390 N N . ARG A 1 176 ? -13.903 11.394 2.006 1.00 92.50 176 ARG A N 1
ATOM 1391 C CA . ARG A 1 176 ? -14.792 11.091 3.134 1.00 92.50 176 ARG A CA 1
ATOM 1392 C C . ARG A 1 176 ? -15.032 9.588 3.259 1.00 92.50 176 ARG A C 1
ATOM 1394 O O . ARG A 1 176 ? -14.913 9.047 4.353 1.00 92.50 176 ARG A O 1
ATOM 1401 N N . ASN A 1 177 ? -15.317 8.909 2.148 1.00 91.56 177 ASN A N 1
ATOM 1402 C CA . ASN A 1 177 ? -15.513 7.459 2.124 1.00 91.56 177 ASN A CA 1
ATOM 1403 C C . ASN A 1 177 ? -14.228 6.703 2.471 1.00 91.56 177 ASN A C 1
ATOM 1405 O O . ASN A 1 177 ? -14.265 5.810 3.311 1.00 91.56 177 ASN A O 1
ATOM 1409 N N . ALA A 1 178 ? -13.089 7.093 1.891 1.00 91.12 178 ALA A N 1
ATOM 1410 C CA . ALA A 1 178 ? -11.794 6.515 2.246 1.00 91.12 178 ALA A CA 1
ATOM 1411 C C . ALA A 1 178 ? -11.492 6.687 3.745 1.00 91.12 178 ALA A C 1
ATOM 1413 O O . ALA A 1 178 ? -11.023 5.752 4.394 1.00 91.12 178 ALA A O 1
ATOM 1414 N N . TYR A 1 179 ? -11.835 7.849 4.312 1.00 93.88 179 TYR A N 1
ATOM 1415 C CA . TYR A 1 179 ? -11.641 8.134 5.730 1.00 93.88 179 TYR A CA 1
ATOM 1416 C C . TYR A 1 179 ? -12.560 7.318 6.645 1.00 93.88 179 TYR A C 1
ATOM 1418 O O . TYR A 1 179 ? -12.109 6.790 7.661 1.00 93.88 179 TYR A O 1
ATOM 1426 N N . LYS A 1 180 ? -13.828 7.128 6.254 1.00 94.19 180 LYS A N 1
ATOM 1427 C CA . LYS A 1 180 ? -14.741 6.193 6.930 1.00 94.19 180 LYS A CA 1
ATOM 1428 C C . LYS A 1 180 ? -14.179 4.773 6.914 1.00 94.19 180 LYS A C 1
ATOM 1430 O O . LYS A 1 180 ? -14.084 4.154 7.968 1.00 94.19 180 LYS A O 1
ATOM 1435 N N . THR A 1 181 ? -13.766 4.271 5.748 1.00 93.56 181 THR A N 1
ATOM 1436 C CA . THR A 1 181 ? -13.188 2.924 5.611 1.00 93.56 181 THR A CA 1
ATOM 1437 C C . THR A 1 181 ? -11.955 2.747 6.490 1.00 93.56 181 THR A C 1
ATOM 1439 O O . THR A 1 181 ? -11.819 1.719 7.149 1.00 93.56 181 THR A O 1
ATOM 1442 N N . PHE A 1 182 ? -11.088 3.758 6.552 1.00 95.31 182 PHE A N 1
ATOM 1443 C CA . PHE A 1 182 ? -9.925 3.749 7.430 1.00 95.31 182 PHE A CA 1
ATOM 1444 C C . PHE A 1 182 ? -10.316 3.627 8.907 1.00 95.31 182 PHE A C 1
ATOM 1446 O O . PHE A 1 182 ? -9.847 2.705 9.560 1.00 95.31 182 PHE A O 1
ATOM 1453 N N . LEU A 1 183 ? -11.224 4.465 9.422 1.00 96.12 183 LEU A N 1
ATOM 1454 C CA . LEU A 1 183 ? -11.699 4.374 10.813 1.00 96.12 183 LEU A CA 1
ATOM 1455 C C . LEU A 1 183 ? -12.319 3.004 11.128 1.00 96.12 183 LEU A C 1
ATOM 1457 O O . LEU A 1 183 ? -11.997 2.389 12.146 1.00 96.12 183 LEU A O 1
ATOM 1461 N N . LEU A 1 184 ? -13.166 2.492 10.231 1.00 95.38 184 LEU A N 1
ATOM 1462 C CA . LEU A 1 184 ? -13.782 1.173 10.380 1.00 95.38 184 LEU A CA 1
ATOM 1463 C C . LEU A 1 184 ? -12.729 0.061 10.443 1.00 95.38 184 LEU A C 1
ATOM 1465 O O . LEU A 1 184 ? -12.827 -0.837 11.284 1.00 95.38 184 LEU A O 1
ATOM 1469 N N . ARG A 1 185 ? -11.707 0.129 9.582 1.00 95.62 185 ARG A N 1
ATOM 1470 C CA . ARG A 1 185 ? -10.607 -0.835 9.571 1.00 95.62 185 ARG A CA 1
ATOM 1471 C C . ARG A 1 185 ? -9.745 -0.716 10.827 1.00 95.62 185 ARG A C 1
ATOM 1473 O O . ARG A 1 185 ? -9.462 -1.745 11.431 1.00 95.62 185 ARG A O 1
ATOM 1480 N N . THR A 1 186 ? -9.391 0.495 11.253 1.00 97.38 186 THR A N 1
ATOM 1481 C CA . THR A 1 186 ? -8.629 0.746 12.487 1.00 97.38 186 THR A CA 1
ATOM 1482 C C . THR A 1 186 ? -9.327 0.146 13.694 1.00 97.38 186 THR A C 1
ATOM 1484 O O . THR A 1 186 ? -8.715 -0.623 14.430 1.00 97.38 186 THR A O 1
ATOM 1487 N N . ARG A 1 187 ? -10.633 0.399 13.851 1.00 96.69 187 ARG A N 1
ATOM 1488 C CA . ARG A 1 187 ? -11.445 -0.221 14.904 1.00 96.69 187 ARG A CA 1
ATOM 1489 C C . ARG A 1 187 ? -11.387 -1.747 14.828 1.00 96.69 187 ARG A C 1
ATOM 1491 O O . ARG A 1 187 ? -11.213 -2.407 15.849 1.00 96.69 187 ARG A O 1
ATOM 1498 N N . ALA A 1 188 ? -11.586 -2.316 13.638 1.00 95.25 188 ALA A N 1
ATOM 1499 C CA . ALA A 1 188 ? -11.629 -3.764 13.461 1.00 95.25 188 ALA A CA 1
ATOM 1500 C C . ALA A 1 188 ? -10.292 -4.433 13.817 1.00 95.25 188 ALA A C 1
ATOM 1502 O O . ALA A 1 188 ? -10.303 -5.481 14.464 1.00 95.25 188 ALA A O 1
ATOM 1503 N N . VAL A 1 189 ? -9.169 -3.824 13.427 1.00 96.12 189 VAL A N 1
ATOM 1504 C CA . VAL A 1 189 ? -7.822 -4.304 13.761 1.00 96.12 189 VAL A CA 1
ATOM 1505 C C . VAL A 1 189 ? -7.555 -4.151 15.258 1.00 96.12 189 VAL A C 1
ATOM 1507 O O . VAL A 1 189 ? -7.209 -5.140 15.892 1.00 96.12 189 VAL A O 1
ATOM 1510 N N . ALA A 1 190 ? -7.824 -2.982 15.851 1.00 97.06 190 ALA A N 1
ATOM 1511 C CA . ALA A 1 190 ? -7.662 -2.756 17.291 1.00 97.06 190 ALA A CA 1
ATOM 1512 C C . ALA A 1 190 ? -8.451 -3.782 18.123 1.00 97.06 190 ALA A C 1
ATOM 1514 O O . ALA A 1 190 ? -7.905 -4.417 19.018 1.00 97.06 190 ALA A O 1
ATOM 1515 N N . ALA A 1 191 ? -9.717 -4.028 17.767 1.00 95.12 191 ALA A N 1
ATOM 1516 C CA . ALA A 1 191 ? -10.544 -5.026 18.442 1.00 95.12 191 ALA A CA 1
ATOM 1517 C C . ALA A 1 191 ? -10.007 -6.460 18.284 1.00 95.12 191 ALA A C 1
ATOM 1519 O O . ALA A 1 191 ? -10.112 -7.250 19.215 1.00 95.12 191 ALA A O 1
ATOM 1520 N N . THR A 1 192 ? -9.438 -6.799 17.122 1.00 95.62 192 THR A N 1
ATOM 1521 C CA . THR A 1 192 ? -8.840 -8.125 16.872 1.00 95.62 192 THR A CA 1
ATOM 1522 C C . THR A 1 192 ? -7.537 -8.309 17.653 1.00 95.62 192 THR A C 1
ATOM 1524 O O . THR A 1 192 ? -7.247 -9.410 18.107 1.00 95.62 192 THR A O 1
ATOM 1527 N N . ASN A 1 193 ? -6.795 -7.222 17.874 1.00 96.38 193 ASN A N 1
ATOM 1528 C CA . ASN A 1 193 ? -5.558 -7.201 18.652 1.00 96.38 193 ASN A CA 1
ATOM 1529 C C . ASN A 1 193 ? -5.797 -7.059 20.172 1.00 96.38 193 ASN A C 1
ATOM 1531 O O . ASN A 1 193 ? -4.842 -6.853 20.915 1.00 96.38 193 ASN A O 1
ATOM 1535 N N . ASN A 1 194 ? -7.048 -7.160 20.646 1.00 96.19 194 ASN A N 1
ATOM 1536 C CA . ASN A 1 194 ? -7.459 -6.935 22.043 1.00 96.19 194 ASN A CA 1
ATOM 1537 C C . ASN A 1 194 ? -7.148 -5.522 22.586 1.00 96.19 194 ASN A C 1
ATOM 1539 O O . ASN A 1 194 ? -7.084 -5.302 23.793 1.00 96.19 194 ASN A O 1
ATOM 1543 N N . GLU A 1 195 ? -7.008 -4.529 21.707 1.00 96.75 195 GLU A N 1
ATOM 1544 C CA . GLU A 1 195 ? -6.830 -3.118 22.061 1.00 96.75 195 GLU A CA 1
ATOM 1545 C C . GLU A 1 195 ? -8.202 -2.439 22.233 1.00 96.75 195 GLU A C 1
ATOM 1547 O O . GLU A 1 195 ? -8.604 -1.569 21.453 1.00 96.75 195 GLU A O 1
ATOM 1552 N N . HIS A 1 196 ? -8.975 -2.882 23.230 1.00 95.19 196 HIS A N 1
ATOM 1553 C CA . HIS A 1 196 ? -10.372 -2.461 23.406 1.00 95.19 196 HIS A CA 1
ATOM 1554 C C . HIS A 1 196 ? -10.537 -0.950 23.618 1.00 95.19 196 HIS A C 1
ATOM 1556 O O . HIS A 1 196 ? -11.474 -0.365 23.076 1.00 95.19 196 HIS A O 1
ATOM 1562 N N . GLU A 1 197 ? -9.611 -0.309 24.335 1.00 96.88 197 GLU A N 1
ATOM 1563 C CA . GLU A 1 197 ? -9.612 1.144 24.557 1.00 96.88 197 GLU A CA 1
ATOM 1564 C C . GLU A 1 197 ? -9.446 1.918 23.244 1.00 96.88 197 GLU A C 1
ATOM 1566 O O . GLU A 1 197 ? -10.239 2.808 22.938 1.00 96.88 197 GLU A O 1
ATOM 1571 N N . ASN A 1 198 ? -8.482 1.513 22.410 1.00 96.31 198 ASN A N 1
ATOM 1572 C CA . ASN A 1 198 ? -8.275 2.087 21.080 1.00 96.31 198 ASN A CA 1
ATOM 1573 C C . ASN A 1 198 ? -9.515 1.904 20.199 1.00 96.31 198 ASN A C 1
ATOM 1575 O O . ASN A 1 198 ? -9.947 2.834 19.520 1.00 96.31 198 ASN A O 1
ATOM 1579 N N . ALA A 1 199 ? -10.119 0.713 20.219 1.00 96.25 199 ALA 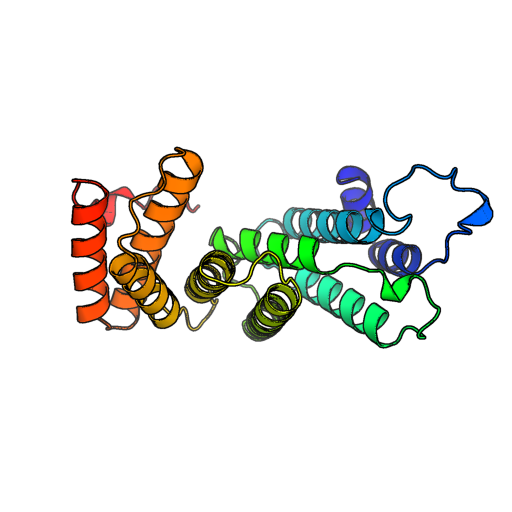A N 1
ATOM 1580 C CA . ALA A 1 199 ? -11.328 0.441 19.452 1.00 96.25 199 ALA A CA 1
ATOM 1581 C C . ALA A 1 199 ? -12.516 1.308 19.910 1.00 96.25 199 ALA A C 1
ATOM 1583 O O . ALA A 1 199 ? -13.265 1.793 19.060 1.00 96.25 199 ALA A O 1
ATOM 1584 N N . ALA A 1 200 ? -12.681 1.518 21.220 1.00 95.81 200 ALA A N 1
ATOM 1585 C CA . ALA A 1 200 ? -13.718 2.377 21.789 1.00 95.81 200 ALA A CA 1
ATOM 1586 C C . ALA A 1 200 ? -13.506 3.852 21.421 1.00 95.81 200 ALA A C 1
ATOM 1588 O O . ALA A 1 200 ? -14.443 4.512 20.973 1.00 95.81 200 ALA A O 1
ATOM 1589 N N . TRP A 1 201 ? -12.270 4.345 21.521 1.00 96.69 201 TRP A N 1
ATOM 1590 C CA . TRP A 1 201 ? -11.922 5.710 21.128 1.00 96.69 201 TRP A CA 1
ATOM 1591 C C . TRP A 1 201 ? -12.212 5.970 19.640 1.00 96.69 201 TRP A C 1
ATOM 1593 O O . TRP A 1 201 ? -12.832 6.971 19.290 1.00 96.69 201 TRP A O 1
ATOM 1603 N N . VAL A 1 202 ? -11.869 5.027 18.752 1.00 96.44 202 VAL A N 1
ATOM 1604 C CA . VAL A 1 202 ? -12.157 5.148 17.309 1.00 96.44 202 VAL A CA 1
ATOM 1605 C C . VAL A 1 202 ? -13.664 5.203 17.015 1.00 96.44 202 VAL A C 1
ATOM 1607 O O . VAL A 1 202 ? -14.067 5.875 16.065 1.00 96.44 202 VAL A O 1
ATOM 1610 N N . ILE A 1 203 ? -14.507 4.523 17.806 1.00 95.62 203 ILE A N 1
ATOM 1611 C CA . ILE A 1 203 ? -15.975 4.616 17.679 1.00 95.62 203 ILE A CA 1
ATOM 1612 C C . ILE A 1 203 ? -16.446 6.038 18.000 1.00 95.62 203 ILE A C 1
ATOM 1614 O O . ILE A 1 203 ? -17.165 6.629 17.196 1.00 95.62 203 ILE A O 1
ATOM 1618 N N . GLN A 1 204 ? -15.997 6.596 19.127 1.00 95.44 204 GLN A N 1
ATOM 1619 C CA . GLN A 1 204 ? -16.355 7.956 19.544 1.00 95.44 204 GLN A CA 1
ATOM 1620 C C . GLN A 1 204 ? -15.907 8.992 18.507 1.00 95.44 204 GLN A C 1
ATOM 1622 O O . GLN A 1 204 ? -16.669 9.885 18.141 1.00 95.44 204 GLN A O 1
ATOM 1627 N N . GLU A 1 205 ? -14.694 8.839 17.974 1.00 95.25 205 GLU A N 1
ATOM 1628 C CA . GLU A 1 205 ? -14.159 9.737 16.951 1.00 95.25 205 GLU A CA 1
ATOM 1629 C C . GLU A 1 205 ? -14.947 9.654 15.632 1.00 95.25 205 GLU A C 1
ATOM 1631 O O . GLU A 1 205 ? -15.198 10.670 14.980 1.00 95.25 205 GLU A O 1
ATOM 1636 N N . TYR A 1 206 ? -15.393 8.456 15.242 1.00 95.50 206 TYR A N 1
ATOM 1637 C CA . TYR A 1 206 ? -16.257 8.278 14.075 1.00 95.50 206 TYR A CA 1
ATOM 1638 C C . TYR A 1 206 ? -17.597 9.007 14.248 1.00 95.50 206 TYR A C 1
ATOM 1640 O O . TYR A 1 206 ? -18.011 9.758 13.362 1.00 95.50 206 TYR A O 1
ATOM 1648 N N . GLU A 1 207 ? -18.250 8.821 15.395 1.00 95.12 207 GLU A N 1
ATOM 1649 C CA . GLU A 1 207 ? -19.529 9.460 15.721 1.00 95.12 207 GLU A CA 1
ATOM 1650 C C . GLU A 1 207 ? -19.399 10.983 15.758 1.00 95.12 207 GLU A C 1
ATOM 1652 O O . GLU A 1 207 ? -20.206 11.687 15.149 1.00 95.12 207 GLU A O 1
ATOM 1657 N N . ARG A 1 208 ? -18.331 11.501 16.374 1.00 94.50 208 ARG A N 1
ATOM 1658 C CA . ARG A 1 208 ? -18.031 12.937 16.419 1.00 94.50 208 ARG A CA 1
ATOM 1659 C C . ARG A 1 208 ? -17.856 13.542 15.024 1.00 94.50 208 ARG A C 1
ATOM 1661 O O . ARG A 1 208 ? -18.332 14.646 14.766 1.00 94.50 208 ARG A O 1
ATOM 1668 N N . LEU A 1 209 ? -17.159 12.849 14.122 1.00 93.50 209 LEU A N 1
ATOM 1669 C CA . LEU A 1 209 ? -16.845 13.359 12.783 1.00 93.50 209 LEU A CA 1
ATOM 1670 C C . LEU A 1 209 ? -18.003 13.252 11.787 1.00 93.50 209 LEU A C 1
ATOM 1672 O O . LEU A 1 209 ? -18.070 14.040 10.835 1.00 93.50 209 LEU A O 1
ATOM 1676 N N . PHE A 1 210 ? -18.875 12.259 11.953 1.00 93.81 210 PHE A N 1
ATOM 1677 C CA . PHE A 1 210 ? -19.897 11.932 10.959 1.00 93.81 210 PHE A CA 1
ATOM 1678 C C . PHE A 1 210 ? -21.335 12.086 11.443 1.00 93.81 210 PHE A C 1
ATOM 1680 O O . PHE A 1 210 ? -22.220 12.125 10.591 1.00 93.81 210 PHE A O 1
ATOM 1687 N N . GLY A 1 211 ? -21.566 12.219 12.751 1.00 92.25 211 GLY A N 1
ATOM 1688 C CA . GLY A 1 211 ? -22.903 12.329 13.337 1.00 92.25 211 GLY A CA 1
ATOM 1689 C C . GLY A 1 211 ? -23.732 11.049 13.209 1.00 92.25 211 GLY A C 1
ATOM 1690 O O . GLY A 1 211 ? -24.955 11.100 13.295 1.00 92.25 211 GLY A O 1
ATOM 1691 N N . GLU A 1 212 ? -23.088 9.909 12.958 1.00 92.31 212 GLU A N 1
ATOM 1692 C CA . GLU A 1 212 ? -23.738 8.612 12.779 1.00 92.31 212 GLU A CA 1
ATOM 1693 C C . GLU A 1 212 ? -22.948 7.526 13.519 1.00 92.31 212 GLU A C 1
ATOM 1695 O O . GLU A 1 212 ? -21.719 7.591 13.605 1.00 92.31 212 GLU A O 1
ATOM 1700 N N . SER A 1 213 ? -23.649 6.522 14.046 1.00 89.50 213 SER A N 1
ATOM 1701 C CA . SER A 1 213 ? -23.018 5.383 14.712 1.00 89.50 213 SER A CA 1
ATOM 1702 C C . SER A 1 213 ? -22.382 4.430 13.704 1.00 89.50 213 SER A C 1
ATOM 1704 O O . SER A 1 213 ? -22.835 4.289 12.562 1.00 89.50 213 SER A O 1
ATOM 1706 N N . ILE A 1 214 ? -21.316 3.740 14.123 1.00 85.25 214 ILE A N 1
ATOM 1707 C CA . ILE A 1 214 ? -20.683 2.738 13.264 1.00 85.25 214 ILE A CA 1
ATOM 1708 C C . ILE A 1 214 ? -21.674 1.590 13.017 1.00 85.25 214 ILE A C 1
ATOM 1710 O O . ILE A 1 214 ? -22.128 0.966 13.983 1.00 85.25 214 ILE A O 1
ATOM 1714 N N . PRO A 1 215 ? -21.967 1.233 11.750 1.00 78.19 215 PRO A N 1
ATOM 1715 C CA . PRO A 1 215 ? -22.884 0.144 11.457 1.00 78.19 215 PRO A CA 1
ATOM 1716 C C . PRO A 1 215 ? -22.411 -1.173 12.100 1.00 78.19 215 PRO A C 1
ATOM 1718 O O . PRO A 1 215 ? -21.210 -1.477 12.098 1.00 78.19 215 PRO A O 1
ATOM 1721 N N . PRO A 1 216 ? -23.333 -1.988 12.647 1.00 72.25 216 PRO A N 1
ATOM 1722 C CA . PRO A 1 216 ? -22.987 -3.285 13.216 1.00 72.25 216 PRO A CA 1
ATOM 1723 C C . PRO A 1 216 ? -22.346 -4.189 12.151 1.00 72.25 216 PRO A C 1
ATOM 1725 O O . PRO A 1 216 ? -22.734 -4.154 10.980 1.00 72.25 216 PRO A O 1
ATOM 1728 N N . ARG A 1 217 ? -21.373 -5.023 12.568 1.00 61.47 217 ARG A N 1
ATOM 1729 C CA . ARG A 1 217 ? -20.538 -5.890 11.699 1.00 61.47 217 ARG A CA 1
ATOM 1730 C C . ARG A 1 217 ? -21.336 -6.647 10.624 1.00 61.47 217 ARG A C 1
ATOM 1732 O O . ARG A 1 217 ? -20.838 -6.819 9.516 1.00 61.47 217 ARG A O 1
ATOM 1739 N N . ASN A 1 218 ? -22.583 -7.019 10.913 1.00 47.03 218 ASN A N 1
ATOM 1740 C CA . ASN A 1 218 ? -23.448 -7.797 10.022 1.00 47.03 218 ASN A CA 1
ATOM 1741 C C . ASN A 1 218 ? -23.861 -7.080 8.721 1.00 47.03 218 ASN A C 1
ATOM 1743 O O . ASN A 1 218 ? -24.375 -7.739 7.824 1.00 47.03 218 ASN A O 1
ATOM 1747 N N . ARG A 1 219 ? -23.625 -5.767 8.573 1.00 41.88 219 ARG A N 1
ATOM 1748 C CA . ARG A 1 219 ? -23.901 -5.035 7.318 1.00 41.88 219 ARG A CA 1
ATOM 1749 C C . ARG A 1 219 ? -22.680 -4.818 6.415 1.00 41.88 219 ARG A C 1
ATOM 1751 O O . ARG A 1 219 ? -22.856 -4.399 5.279 1.00 41.88 219 ARG A O 1
ATOM 1758 N N . LEU A 1 220 ? -21.463 -5.113 6.880 1.00 43.28 220 LEU A N 1
ATOM 1759 C CA . LEU A 1 220 ? -20.222 -4.907 6.111 1.00 43.28 220 LEU A CA 1
ATOM 1760 C C . LEU A 1 220 ? -19.716 -6.180 5.408 1.00 43.28 220 LEU A C 1
ATOM 1762 O O . LEU A 1 220 ? -18.718 -6.131 4.699 1.00 43.28 220 LEU A O 1
ATOM 1766 N N . ALA A 1 221 ? -20.411 -7.313 5.564 1.00 36.25 221 ALA A N 1
ATOM 1767 C CA . ALA A 1 221 ? -20.057 -8.595 4.943 1.00 36.25 221 ALA A CA 1
ATOM 1768 C C . ALA A 1 221 ? -20.380 -8.687 3.433 1.00 36.25 221 ALA A C 1
ATOM 1770 O O . ALA A 1 221 ? -20.211 -9.746 2.833 1.00 36.25 221 ALA A O 1
ATOM 1771 N N . ILE A 1 222 ? -20.826 -7.600 2.800 1.00 36.88 222 ILE A N 1
ATOM 1772 C CA . ILE A 1 222 ? -21.144 -7.554 1.368 1.00 36.88 222 ILE A CA 1
ATOM 1773 C C . ILE A 1 222 ? -20.191 -6.562 0.696 1.00 36.88 222 ILE A C 1
ATOM 1775 O O . ILE A 1 222 ? -20.560 -5.413 0.498 1.00 36.88 222 ILE A O 1
ATOM 1779 N N . ALA A 1 223 ? -18.952 -6.991 0.431 1.00 31.08 223 ALA A N 1
ATOM 1780 C CA . ALA A 1 223 ? -18.069 -6.464 -0.633 1.00 31.08 223 ALA A CA 1
ATOM 1781 C C . ALA A 1 223 ? -16.647 -7.072 -0.610 1.00 31.08 223 ALA A C 1
ATOM 1783 O O . ALA A 1 223 ? -15.721 -6.465 -1.137 1.00 31.08 223 ALA A O 1
ATOM 1784 N N . VAL A 1 224 ? -16.435 -8.247 -0.008 1.00 36.72 224 VAL A N 1
ATOM 1785 C CA . VAL A 1 224 ? -15.197 -9.018 -0.214 1.00 36.72 224 VAL A CA 1
ATOM 1786 C C . VAL A 1 224 ? -15.592 -10.481 -0.406 1.00 36.72 224 VAL A C 1
ATOM 1788 O O . VAL A 1 224 ? -15.737 -11.236 0.555 1.00 36.72 224 VAL A O 1
ATOM 1791 N N . ARG A 1 225 ? -15.869 -10.840 -1.658 1.00 32.72 225 ARG A N 1
ATOM 1792 C CA . ARG A 1 225 ? -15.853 -12.209 -2.176 1.00 32.72 225 ARG A CA 1
ATOM 1793 C C . ARG A 1 225 ? -15.030 -12.195 -3.449 1.00 32.72 225 ARG A C 1
ATOM 1795 O O . ARG A 1 225 ? -15.230 -11.236 -4.227 1.00 32.72 225 ARG A O 1
#

Foldseek 3Di:
DLVVLLVCVVVVNLVVLLVVLQDDDPCVPPPDPDDPPNPVLQVSLQSNQVSVCVVVPLAASQVNLVSLVVLVVQLVVDDPPTSSVSRDSQSNLLNVLVSLLVLSHLVYDLVSLVVSLVVLLVSQVVDPPNPDLNSLCSSQSSQLRRNPQRDLPSVLVSLVVCVVVVHAQDPDPVSNVVVLSSLVSSLVNCVVVVVVVSNVVSQVSSCVRPVDGDDPPVVVPPDHD